Protein AF-A0A3M9MP47-F1 (afdb_monomer_lite)

Radius of gyration: 35.1 Å; chains: 1; bounding box: 71×32×129 Å

Foldseek 3Di:
DDDDDDDDDDDDDDDDDDDDPDPVVVVVPVVVVVVVVVVVPPPPQDFDWDADPQRKTWTAHRVRPKIKIWDQDPQRWTWIAIPLQEIETEGPLNCCVPPNCCVVDPVSVVVVNVVCCVVPVVDHNKYKYWDADPQRWTWIAIPQGWIWTWAADPVRWTKIWIADPNKIWIWTADPQRKIWIDTPPKIKIWDADPVRWIWIAMPVGDIDTDDPVRVVVLCVVQVDPSRSNVVCCCVPVVD

Sequence (239 aa):
MCLPLVLLIYNAHLQINESIPFINQFYMKNYLFILLITIVSLQVHGQRIQTDIFNDLQYESKGQKYKATLKKDIFDNLIFSDNNNNEITYTKKYLDLNHKGLITDEEAKLSFFGYFINRYSSGRDYKAKYDVDIFDKVIVEDNKNNRVEIGEDIFGNFTYEENRNNSKLSIKRDLSGNLEFNSEKEQASLRKDIFNKWSYKDSSGNNLEFSNKSWRKLMQRHGSDEEVFYYLVKKLLLF

Organism: NCBI:txid1348778

Structure (mmCIF, N/CA/C/O backbone):
data_AF-A0A3M9MP47-F1
#
_entry.id   AF-A0A3M9MP47-F1
#
loop_
_atom_site.group_PDB
_atom_site.id
_atom_site.type_symbol
_atom_site.label_atom_id
_atom_site.label_alt_id
_atom_site.label_comp_id
_atom_site.label_asym_id
_atom_site.label_entity_id
_atom_site.label_seq_id
_atom_site.pdbx_PDB_ins_code
_atom_site.Cartn_x
_atom_site.Cartn_y
_atom_site.Cartn_z
_atom_site.occupancy
_atom_site.B_iso_or_equiv
_atom_site.auth_seq_id
_atom_site.auth_comp_id
_atom_site.auth_asym_id
_atom_site.auth_atom_id
_atom_site.pdbx_PDB_model_num
ATOM 1 N N . MET A 1 1 ? 12.546 2.536 -100.512 1.00 32.78 1 MET A N 1
ATOM 2 C CA . MET A 1 1 ? 13.427 2.735 -101.682 1.00 32.78 1 MET A CA 1
ATOM 3 C C . MET A 1 1 ? 14.801 3.153 -101.164 1.00 32.78 1 MET A C 1
ATOM 5 O O . MET A 1 1 ? 14.849 4.011 -100.299 1.00 32.78 1 MET A O 1
ATOM 9 N N . CYS A 1 2 ? 15.833 2.437 -101.615 1.00 33.81 2 CYS A N 1
ATOM 10 C CA . CYS A 1 2 ? 17.291 2.507 -101.408 1.00 33.81 2 CYS A CA 1
ATOM 11 C C . CYS A 1 2 ? 17.986 3.613 -100.564 1.00 33.81 2 CYS A C 1
ATOM 13 O O . CYS A 1 2 ? 17.835 4.803 -100.811 1.00 33.81 2 CYS A O 1
ATOM 15 N N . LEU A 1 3 ? 18.875 3.118 -99.680 1.00 32.12 3 LEU A N 1
ATOM 16 C CA . LEU A 1 3 ? 20.235 3.579 -99.278 1.00 32.12 3 LEU A CA 1
ATOM 17 C C . LEU A 1 3 ? 21.107 4.098 -100.461 1.00 32.12 3 LEU A C 1
ATOM 19 O O . LEU A 1 3 ? 20.765 3.743 -101.591 1.00 32.12 3 LEU A O 1
ATOM 23 N N . PRO A 1 4 ? 22.225 4.868 -100.283 1.00 53.53 4 PRO A N 1
ATOM 24 C CA . PRO A 1 4 ? 23.476 4.464 -99.575 1.00 53.53 4 PRO A CA 1
ATOM 25 C C . PRO A 1 4 ? 24.178 5.591 -98.753 1.00 53.53 4 PRO A C 1
ATOM 27 O O . PRO A 1 4 ? 23.827 6.753 -98.894 1.00 53.53 4 PRO A O 1
ATOM 30 N N . LEU A 1 5 ? 25.086 5.392 -97.779 1.00 35.06 5 LEU A N 1
ATOM 31 C CA . LEU A 1 5 ? 26.196 4.445 -97.509 1.00 35.06 5 LEU A CA 1
ATOM 32 C C . LEU A 1 5 ? 27.563 4.899 -98.071 1.00 35.06 5 LEU A C 1
ATOM 34 O O . LEU A 1 5 ? 27.795 4.762 -99.262 1.00 35.06 5 LEU A O 1
ATOM 38 N N . VAL A 1 6 ? 28.453 5.356 -97.172 1.00 35.00 6 VAL A N 1
ATOM 39 C CA . VAL A 1 6 ? 29.940 5.249 -97.147 1.00 35.00 6 VAL A CA 1
ATOM 40 C C . VAL A 1 6 ? 30.296 5.463 -95.658 1.00 35.00 6 VAL A C 1
ATOM 42 O O . VAL A 1 6 ? 30.008 6.534 -95.141 1.00 35.00 6 VAL A O 1
ATOM 45 N N . LEU A 1 7 ? 30.712 4.539 -94.781 1.00 33.72 7 LEU A N 1
ATOM 46 C CA . LEU A 1 7 ? 31.611 3.375 -94.771 1.00 33.72 7 LEU A CA 1
ATOM 47 C C . LEU A 1 7 ? 33.068 3.659 -95.182 1.00 33.72 7 LEU A C 1
ATOM 49 O O . LEU A 1 7 ? 33.365 3.733 -96.365 1.00 33.72 7 LEU A O 1
ATOM 53 N N . LEU A 1 8 ? 33.948 3.681 -94.167 1.00 32.78 8 LEU A N 1
ATOM 54 C CA . LEU A 1 8 ? 35.198 2.899 -94.039 1.00 32.78 8 LEU A CA 1
ATOM 55 C C . LEU A 1 8 ? 36.472 3.693 -93.725 1.00 32.78 8 LEU A C 1
ATOM 57 O O . LEU A 1 8 ? 37.211 4.105 -94.609 1.00 32.78 8 LEU A O 1
ATOM 61 N N . ILE A 1 9 ? 36.803 3.700 -92.435 1.00 32.97 9 ILE A N 1
ATOM 62 C CA . ILE A 1 9 ? 38.092 3.195 -91.933 1.00 32.97 9 ILE A CA 1
ATOM 63 C C . ILE A 1 9 ? 37.699 2.188 -90.831 1.00 32.97 9 ILE A C 1
ATOM 65 O O . ILE A 1 9 ? 37.320 2.594 -89.740 1.00 32.97 9 ILE A O 1
ATOM 69 N N . TYR A 1 10 ? 37.320 0.946 -91.157 1.00 29.20 10 TYR A N 1
ATOM 70 C CA . TYR A 1 10 ? 38.161 -0.269 -91.189 1.00 29.20 10 TYR A CA 1
ATOM 71 C C . TYR A 1 10 ? 39.245 -0.292 -90.092 1.00 29.20 10 TYR A C 1
ATOM 73 O O . TYR A 1 10 ? 40.254 0.391 -90.193 1.00 29.20 10 TYR A O 1
ATOM 81 N N . ASN A 1 11 ? 38.946 -0.893 -88.938 1.00 32.88 11 ASN A N 1
ATOM 82 C CA . ASN A 1 11 ? 39.235 -2.296 -88.581 1.00 32.88 11 ASN A CA 1
ATOM 83 C C . ASN A 1 11 ? 40.726 -2.632 -88.406 1.00 32.88 11 ASN A C 1
ATOM 85 O O . ASN A 1 11 ? 41.398 -3.045 -89.344 1.00 32.88 11 ASN A O 1
ATOM 89 N N . ALA A 1 12 ? 41.166 -2.587 -87.150 1.00 28.91 12 ALA A N 1
ATOM 90 C CA . ALA A 1 12 ? 41.824 -3.683 -86.431 1.00 28.91 12 ALA A CA 1
ATOM 91 C C . ALA A 1 12 ? 41.753 -3.273 -84.945 1.00 28.91 12 ALA A C 1
ATOM 93 O O . ALA A 1 12 ? 42.257 -2.222 -84.584 1.00 28.91 12 ALA A O 1
ATOM 94 N N . HIS A 1 13 ? 41.049 -3.945 -84.040 1.00 31.28 13 HIS A N 1
ATOM 95 C CA . HIS A 1 13 ? 41.160 -5.360 -83.751 1.00 31.28 13 HIS A CA 1
ATOM 96 C C . HIS A 1 13 ? 39.922 -5.810 -82.959 1.00 31.28 13 HIS A C 1
ATOM 98 O O . HIS A 1 13 ? 39.527 -5.176 -81.980 1.00 31.28 13 HIS A O 1
ATOM 104 N N . LEU A 1 14 ? 39.315 -6.903 -83.413 1.00 36.22 14 LEU A N 1
ATOM 105 C CA . LEU A 1 14 ? 38.343 -7.684 -82.664 1.00 36.22 14 LEU A CA 1
ATOM 106 C C . LEU A 1 14 ? 38.973 -8.279 -81.393 1.00 36.22 14 LEU A C 1
ATOM 108 O O . LEU A 1 14 ? 40.146 -8.636 -81.393 1.00 36.22 14 LEU A O 1
ATOM 112 N N . GLN A 1 15 ? 38.082 -8.525 -80.425 1.00 35.69 15 GLN A N 1
ATOM 113 C CA . GLN A 1 15 ? 38.141 -9.531 -79.356 1.00 35.69 15 GLN A CA 1
ATOM 114 C C . GLN A 1 15 ? 39.101 -9.265 -78.188 1.00 35.69 15 GLN A C 1
ATOM 116 O O . GLN A 1 15 ? 40.307 -9.431 -78.299 1.00 35.69 15 GLN A O 1
ATOM 121 N N . ILE A 1 16 ? 38.525 -8.989 -77.010 1.00 34.81 16 ILE A N 1
ATOM 122 C CA . ILE A 1 16 ? 38.428 -9.945 -75.887 1.00 34.81 16 ILE A CA 1
ATOM 123 C C . ILE A 1 16 ? 37.645 -9.288 -74.724 1.00 34.81 16 ILE A C 1
ATOM 125 O O . ILE A 1 16 ? 37.862 -8.127 -74.394 1.00 34.81 16 ILE A O 1
ATOM 129 N N . ASN A 1 17 ? 36.784 -10.096 -74.097 1.00 34.53 17 ASN A N 1
ATOM 130 C CA . ASN A 1 17 ? 36.147 -9.954 -72.780 1.00 34.53 17 ASN A CA 1
ATOM 131 C C . ASN A 1 17 ? 34.859 -9.128 -72.617 1.00 34.53 17 ASN A C 1
ATOM 133 O O . ASN A 1 17 ? 34.843 -7.964 -72.229 1.00 34.53 17 ASN A O 1
ATOM 137 N N . GLU A 1 18 ? 33.754 -9.869 -72.741 1.00 45.28 18 GLU A N 1
ATOM 138 C CA . GLU A 1 18 ? 32.696 -9.912 -71.727 1.00 45.28 18 GLU A CA 1
ATOM 139 C C . GLU A 1 18 ? 33.245 -9.918 -70.283 1.00 45.28 18 GLU A C 1
ATOM 141 O O . GLU A 1 18 ? 34.347 -10.408 -70.045 1.00 45.28 18 GLU A O 1
ATOM 146 N N . SER A 1 19 ? 32.407 -9.473 -69.332 1.00 40.72 19 SER A N 1
ATOM 147 C CA . SER A 1 19 ? 32.602 -9.258 -67.877 1.00 40.72 19 SER A CA 1
ATOM 148 C C . SER A 1 19 ? 33.047 -7.827 -67.530 1.00 40.72 19 SER A C 1
ATOM 150 O O . SER A 1 19 ? 34.140 -7.394 -67.858 1.00 40.72 19 SER A O 1
ATOM 152 N N . ILE A 1 20 ? 32.192 -6.982 -66.935 1.00 40.25 20 ILE A N 1
ATOM 153 C CA . ILE A 1 20 ? 31.956 -6.914 -65.480 1.00 40.25 20 ILE A CA 1
ATOM 154 C C . ILE A 1 20 ? 30.723 -6.014 -65.178 1.00 40.25 20 ILE A C 1
ATOM 156 O O . ILE A 1 20 ? 30.769 -4.821 -65.481 1.00 40.25 20 ILE A O 1
ATOM 160 N N . PRO A 1 21 ? 29.673 -6.486 -64.473 1.00 45.22 21 PRO A N 1
ATOM 161 C CA . PRO A 1 21 ? 28.803 -5.636 -63.667 1.00 45.22 21 PRO A CA 1
ATOM 162 C C . PRO A 1 21 ? 29.206 -5.795 -62.191 1.00 45.22 21 PRO A C 1
ATOM 164 O O . PRO A 1 21 ? 28.641 -6.606 -61.468 1.00 45.22 21 PRO A O 1
ATOM 167 N N . PHE A 1 22 ? 30.234 -5.071 -61.737 1.00 40.19 22 PHE A N 1
ATOM 168 C CA . PHE A 1 22 ? 30.707 -5.182 -60.343 1.00 40.19 22 PHE A CA 1
ATOM 169 C C . PHE A 1 22 ? 31.217 -3.865 -59.735 1.00 40.19 22 PHE A C 1
ATOM 171 O O . PHE A 1 22 ? 31.785 -3.861 -58.649 1.00 40.19 22 PHE A O 1
ATOM 178 N N . ILE A 1 23 ? 31.002 -2.722 -60.396 1.00 39.97 23 ILE A N 1
ATOM 179 C CA . ILE A 1 23 ? 31.519 -1.429 -59.904 1.00 39.97 23 ILE A CA 1
ATOM 180 C C . ILE A 1 23 ? 30.454 -0.623 -59.130 1.00 39.97 23 ILE A C 1
ATOM 182 O O . ILE A 1 23 ? 30.799 0.168 -58.258 1.00 39.97 23 ILE A O 1
ATOM 186 N N . ASN A 1 24 ? 29.154 -0.901 -59.306 1.00 41.69 24 ASN A N 1
ATOM 187 C CA . ASN A 1 24 ? 28.090 -0.174 -58.587 1.00 41.69 24 ASN A CA 1
ATOM 188 C C . ASN A 1 24 ? 27.748 -0.715 -57.186 1.00 41.69 24 ASN A C 1
ATOM 190 O O . ASN A 1 24 ? 27.087 -0.023 -56.415 1.00 41.69 24 ASN A O 1
ATOM 194 N N . GLN A 1 25 ? 28.215 -1.908 -56.804 1.00 42.28 25 GLN A N 1
ATOM 195 C CA . GLN A 1 25 ? 27.905 -2.480 -55.484 1.00 42.28 25 GLN A CA 1
ATOM 196 C C . GLN A 1 25 ? 28.902 -2.064 -54.388 1.00 42.28 25 GLN A C 1
ATOM 198 O O . GLN A 1 25 ? 28.602 -2.188 -53.200 1.00 42.28 25 GLN A O 1
ATOM 203 N N . PHE A 1 26 ? 30.066 -1.523 -54.763 1.00 40.22 26 PHE A N 1
ATOM 204 C CA . PHE A 1 26 ? 31.096 -1.120 -53.801 1.00 40.22 26 PHE A CA 1
ATOM 205 C C . PHE A 1 26 ? 30.889 0.304 -53.256 1.00 40.22 26 PHE A C 1
ATOM 207 O O . PHE A 1 26 ? 31.232 0.581 -52.110 1.00 40.22 26 PHE A O 1
ATOM 214 N N . TYR A 1 27 ? 30.247 1.191 -54.024 1.00 48.06 27 TYR A N 1
ATOM 215 C CA . TYR A 1 27 ? 30.035 2.583 -53.611 1.00 48.06 27 TYR A CA 1
ATOM 216 C C . TYR A 1 27 ? 28.778 2.805 -52.757 1.00 48.06 27 TYR A C 1
ATOM 218 O O . TYR A 1 27 ? 28.745 3.754 -51.984 1.00 48.06 27 TYR A O 1
ATOM 226 N N . MET A 1 28 ? 27.781 1.912 -52.784 1.00 43.84 28 MET A N 1
ATOM 227 C CA . MET A 1 28 ? 26.586 2.029 -51.924 1.00 43.84 28 MET A CA 1
ATOM 228 C C . MET A 1 28 ? 26.774 1.519 -50.486 1.00 43.84 28 MET A C 1
ATOM 230 O O . MET A 1 28 ? 25.921 1.762 -49.633 1.00 43.84 28 MET A O 1
ATOM 234 N N . LYS A 1 29 ? 27.883 0.834 -50.183 1.00 46.34 29 LYS A N 1
ATOM 235 C CA . LYS A 1 29 ? 28.118 0.236 -48.858 1.00 46.34 29 LYS A CA 1
ATOM 236 C C . LYS A 1 29 ? 28.675 1.234 -47.833 1.00 46.34 29 LYS A C 1
ATOM 238 O O . LYS A 1 29 ? 28.422 1.085 -46.642 1.00 46.34 29 LYS A O 1
ATOM 243 N N . ASN A 1 30 ? 29.353 2.289 -48.295 1.00 45.78 30 ASN A N 1
ATOM 244 C CA . ASN A 1 30 ? 29.999 3.267 -47.412 1.00 45.78 30 ASN A CA 1
ATOM 245 C C . ASN A 1 30 ? 29.081 4.431 -47.019 1.00 45.78 30 ASN A C 1
ATOM 247 O O . ASN A 1 30 ? 29.167 4.907 -45.891 1.00 45.78 30 ASN A O 1
ATOM 251 N N . TYR A 1 31 ? 28.148 4.847 -47.880 1.00 54.69 31 TYR A N 1
ATOM 252 C CA . TYR A 1 31 ? 27.178 5.886 -47.508 1.00 54.69 31 TYR A CA 1
ATOM 253 C C . TYR A 1 31 ? 26.139 5.382 -46.505 1.00 54.69 31 TYR A C 1
ATOM 255 O O . TYR A 1 31 ? 25.714 6.156 -45.656 1.00 54.69 31 TYR A O 1
ATOM 263 N N . LEU A 1 32 ? 25.789 4.089 -46.533 1.00 52.91 32 LEU A N 1
ATOM 264 C CA . LEU A 1 32 ? 24.902 3.490 -45.530 1.00 52.91 32 LEU A CA 1
ATOM 265 C C . LEU A 1 32 ? 25.551 3.493 -44.135 1.00 52.91 32 LEU A C 1
ATOM 267 O O . LEU A 1 32 ? 24.885 3.764 -43.143 1.00 52.91 32 LEU A O 1
ATOM 271 N N . PHE A 1 33 ? 26.867 3.256 -44.074 1.00 52.84 33 PHE A N 1
ATOM 272 C CA . PHE A 1 33 ? 27.652 3.306 -42.839 1.00 52.84 33 PHE A CA 1
ATOM 273 C C . PHE A 1 33 ? 27.826 4.743 -42.325 1.00 52.84 33 PHE A C 1
ATOM 275 O O . PHE A 1 33 ? 27.709 4.986 -41.129 1.00 52.84 33 PHE A O 1
ATOM 282 N N . ILE A 1 34 ? 28.042 5.710 -43.223 1.00 52.72 34 ILE A N 1
ATOM 283 C CA . ILE A 1 34 ? 28.156 7.134 -42.869 1.00 52.72 34 ILE A CA 1
ATOM 284 C C . ILE A 1 34 ? 26.795 7.713 -42.444 1.00 52.72 34 ILE A C 1
ATOM 286 O O . ILE A 1 34 ? 26.754 8.495 -41.500 1.00 52.72 34 ILE A O 1
ATOM 290 N N . LEU A 1 35 ? 25.680 7.279 -43.048 1.00 53.38 35 LEU A N 1
ATOM 291 C CA . LEU A 1 35 ? 24.322 7.608 -42.592 1.00 53.38 35 LEU A CA 1
ATOM 292 C C . LEU A 1 35 ? 24.035 7.001 -41.207 1.00 53.38 35 LEU A C 1
ATOM 294 O O . LEU A 1 35 ? 23.440 7.658 -40.359 1.00 53.38 35 LEU A O 1
ATOM 298 N N . LEU A 1 36 ? 24.509 5.776 -40.942 1.00 49.81 36 LEU A N 1
ATOM 299 C CA . LEU A 1 36 ? 24.421 5.163 -39.612 1.00 49.81 36 LEU A CA 1
ATOM 300 C C . LEU A 1 36 ? 25.214 5.968 -38.565 1.00 49.81 36 LEU A C 1
ATOM 302 O O . LEU A 1 36 ? 24.729 6.178 -37.459 1.00 49.81 36 LEU A O 1
ATOM 306 N N . ILE A 1 37 ? 26.410 6.456 -38.916 1.00 50.59 37 ILE A N 1
ATOM 307 C CA . ILE A 1 37 ? 27.279 7.230 -38.012 1.00 50.59 37 ILE A CA 1
ATOM 308 C C . ILE A 1 37 ? 26.721 8.641 -37.754 1.00 50.59 37 ILE A C 1
ATOM 310 O O . ILE A 1 37 ? 26.819 9.134 -36.630 1.00 50.59 37 ILE A O 1
ATOM 314 N N . THR A 1 38 ? 26.081 9.286 -38.736 1.00 43.91 38 THR A N 1
ATOM 315 C CA . THR A 1 38 ? 25.470 10.611 -38.527 1.00 43.91 38 THR A CA 1
ATOM 316 C C . THR A 1 38 ? 24.163 10.541 -37.735 1.00 43.91 38 THR A C 1
ATOM 318 O O . THR A 1 38 ? 23.940 11.413 -36.893 1.00 43.91 38 THR A O 1
ATOM 321 N N . ILE A 1 39 ? 23.360 9.476 -37.886 1.00 45.81 39 ILE A N 1
ATOM 322 C CA . ILE A 1 39 ? 22.172 9.230 -37.042 1.00 45.81 39 ILE A CA 1
ATOM 323 C C . ILE A 1 39 ? 22.574 8.983 -35.573 1.00 45.81 39 ILE A C 1
ATOM 325 O O . ILE A 1 39 ? 21.856 9.400 -34.666 1.00 45.81 39 ILE A O 1
ATOM 329 N N . VAL A 1 40 ? 23.754 8.405 -35.313 1.00 47.03 40 VAL A N 1
ATOM 330 C CA . VAL A 1 40 ? 24.278 8.210 -33.944 1.00 47.03 40 VAL A CA 1
ATOM 331 C C . VAL A 1 40 ? 24.724 9.529 -33.284 1.00 47.03 40 VAL A C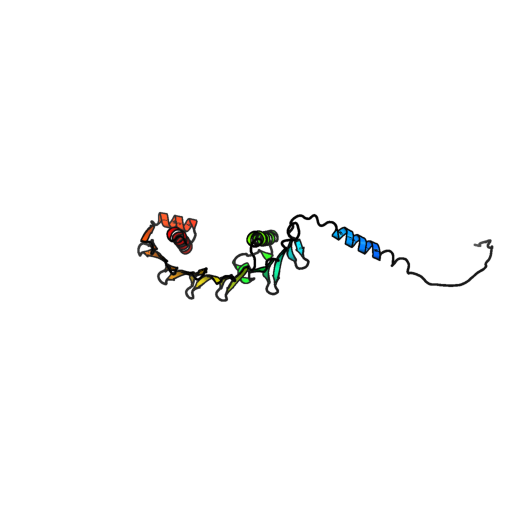 1
ATOM 333 O O . VAL A 1 40 ? 24.685 9.650 -32.061 1.00 47.03 40 VAL A O 1
ATOM 336 N N . SER A 1 41 ? 25.087 10.560 -34.055 1.00 40.06 41 SER A N 1
ATOM 337 C CA . SER A 1 41 ? 25.639 11.820 -33.514 1.00 40.06 41 SER A CA 1
ATOM 338 C C . SER A 1 41 ? 24.626 12.896 -33.086 1.00 40.06 41 SER A C 1
ATOM 340 O O . SER A 1 41 ? 25.033 13.976 -32.663 1.00 40.06 41 SER A O 1
ATOM 342 N N . LEU A 1 42 ? 23.318 12.621 -33.116 1.00 45.91 42 LEU A N 1
ATOM 343 C CA . LEU A 1 42 ? 22.290 13.552 -32.621 1.00 45.91 42 LEU A CA 1
ATOM 344 C C . LEU A 1 42 ? 21.528 12.995 -31.413 1.00 45.91 42 LEU A C 1
ATOM 346 O O . LEU A 1 42 ? 20.311 13.123 -31.305 1.00 45.91 42 LEU A O 1
ATOM 350 N N . GLN A 1 43 ? 22.248 12.442 -30.437 1.00 50.31 43 GLN A N 1
ATOM 351 C CA . GLN A 1 43 ? 21.727 12.408 -29.073 1.00 50.31 43 GLN A CA 1
ATOM 352 C C . GLN A 1 43 ? 21.885 13.806 -28.469 1.00 50.31 43 GLN A C 1
ATOM 354 O O . GLN A 1 43 ? 22.896 14.155 -27.860 1.00 50.31 43 GLN A O 1
ATOM 359 N N . VAL A 1 44 ? 20.870 14.646 -28.658 1.00 46.25 44 VAL A N 1
ATOM 360 C CA . VAL A 1 44 ? 20.666 15.815 -27.801 1.00 46.25 44 VAL A CA 1
ATOM 361 C C . VAL A 1 44 ? 20.509 15.268 -26.381 1.00 46.25 44 VAL A C 1
ATOM 363 O O . VAL A 1 44 ? 19.499 14.641 -26.075 1.00 46.25 44 VAL A O 1
ATOM 366 N N . HIS A 1 45 ? 21.525 15.441 -25.528 1.00 49.66 45 HIS A N 1
ATOM 367 C CA . HIS A 1 45 ? 21.577 14.893 -24.164 1.00 49.66 45 HIS A CA 1
ATOM 368 C C . HIS A 1 45 ? 20.646 15.664 -23.201 1.00 49.66 45 HIS A C 1
ATOM 370 O O . HIS A 1 45 ? 21.063 16.259 -22.201 1.00 49.66 45 HIS A O 1
ATOM 376 N N . GLY A 1 46 ? 19.353 15.673 -23.520 1.00 51.34 46 GLY A N 1
ATOM 377 C CA . GLY A 1 46 ? 18.271 15.942 -22.583 1.00 51.34 46 GLY A CA 1
ATOM 378 C C . GLY A 1 46 ? 17.916 14.661 -21.830 1.00 51.34 46 GLY A C 1
ATOM 379 O O . GLY A 1 46 ? 18.013 13.571 -22.382 1.00 51.34 46 GLY A O 1
ATOM 380 N N . GLN A 1 47 ? 17.504 14.789 -20.568 1.00 61.38 47 GLN A N 1
ATOM 381 C CA . GLN A 1 47 ? 16.831 13.690 -19.871 1.00 61.38 47 GLN A CA 1
ATOM 382 C C . GLN A 1 47 ? 15.595 13.339 -20.697 1.00 61.38 47 GLN A C 1
ATOM 384 O O . GLN A 1 47 ? 14.741 14.205 -20.894 1.00 61.38 47 GLN A O 1
ATOM 389 N N . ARG A 1 48 ? 15.513 12.123 -21.237 1.00 77.56 48 ARG A N 1
ATOM 390 C CA . ARG A 1 48 ? 14.346 11.724 -22.020 1.00 77.56 48 ARG A CA 1
ATOM 391 C C . ARG A 1 48 ? 14.026 10.266 -21.762 1.00 77.56 48 ARG A C 1
ATOM 393 O O . ARG A 1 48 ? 14.893 9.408 -21.892 1.00 77.56 48 ARG A O 1
ATOM 400 N N . ILE A 1 49 ? 12.775 10.025 -21.389 1.00 89.19 49 ILE A N 1
ATOM 401 C CA . ILE A 1 49 ? 12.188 8.692 -21.420 1.00 89.19 49 ILE A CA 1
ATOM 402 C C . ILE A 1 49 ? 12.018 8.319 -22.895 1.00 89.19 49 ILE A C 1
ATOM 404 O O . ILE A 1 49 ? 11.479 9.105 -23.677 1.00 89.19 49 ILE A O 1
ATOM 408 N N . GLN A 1 50 ? 12.530 7.156 -23.272 1.00 90.81 50 GLN A N 1
ATOM 409 C CA . GLN A 1 50 ? 12.455 6.606 -24.619 1.00 90.81 50 GLN A CA 1
ATOM 410 C C . GLN A 1 50 ? 11.673 5.300 -24.581 1.00 90.81 50 GLN A C 1
ATOM 412 O O . GLN A 1 50 ? 11.757 4.560 -23.604 1.00 90.81 50 GLN A O 1
ATOM 417 N N . THR A 1 51 ? 10.943 5.022 -25.650 1.00 91.00 51 THR A N 1
ATOM 418 C CA . THR A 1 51 ? 10.232 3.759 -25.836 1.00 91.00 51 THR A CA 1
ATOM 419 C C . THR A 1 51 ? 11.039 2.890 -26.788 1.00 91.00 51 THR A C 1
ATOM 421 O O . THR A 1 51 ? 11.455 3.371 -27.845 1.00 91.00 51 THR A O 1
ATOM 424 N N . ASP A 1 52 ? 11.291 1.637 -26.422 1.00 87.88 52 ASP A N 1
ATOM 425 C CA . ASP A 1 52 ? 11.997 0.697 -27.290 1.00 87.88 52 ASP A CA 1
ATOM 426 C C . ASP A 1 52 ? 11.054 -0.073 -28.231 1.00 87.88 52 ASP A C 1
ATOM 428 O O . ASP A 1 52 ? 9.840 0.139 -28.263 1.00 87.88 52 ASP A O 1
ATOM 432 N N . ILE A 1 53 ? 11.625 -0.975 -29.033 1.00 84.25 53 ILE A N 1
ATOM 433 C CA . ILE A 1 53 ? 10.885 -1.759 -30.033 1.00 84.25 53 ILE A CA 1
ATOM 434 C C . ILE A 1 53 ? 9.872 -2.744 -29.427 1.00 84.25 53 ILE A C 1
ATOM 436 O O . ILE A 1 53 ? 9.012 -3.241 -30.152 1.00 84.25 53 ILE A O 1
ATOM 440 N N . PHE A 1 54 ? 9.963 -3.030 -28.125 1.00 87.50 54 PHE A N 1
ATOM 441 C CA . PHE A 1 54 ? 9.025 -3.876 -27.384 1.00 87.50 54 PHE A CA 1
ATOM 442 C C . PHE A 1 54 ? 7.973 -3.051 -26.631 1.00 87.50 54 PHE A C 1
ATOM 444 O O . PHE A 1 54 ? 7.156 -3.610 -25.901 1.00 87.50 54 PHE A O 1
ATOM 451 N N . ASN A 1 55 ? 7.946 -1.731 -26.852 1.00 87.31 55 ASN A N 1
ATOM 452 C CA . ASN A 1 55 ? 7.100 -0.782 -26.137 1.00 87.31 55 ASN A CA 1
ATOM 453 C C . ASN A 1 55 ? 7.424 -0.689 -24.629 1.00 87.31 55 ASN A C 1
ATOM 455 O O . ASN A 1 55 ? 6.573 -0.288 -23.820 1.00 87.31 55 ASN A O 1
ATOM 459 N N . ASP A 1 56 ? 8.652 -1.048 -24.246 1.00 92.94 56 ASP A N 1
ATOM 460 C CA . ASP A 1 56 ? 9.180 -0.830 -22.903 1.00 92.94 56 ASP A CA 1
ATOM 461 C C . ASP A 1 56 ? 9.747 0.588 -22.792 1.00 92.94 56 ASP A C 1
ATOM 463 O O . ASP A 1 56 ? 10.268 1.150 -23.759 1.00 92.94 56 ASP A O 1
ATOM 467 N N . LEU A 1 57 ? 9.662 1.179 -21.598 1.00 96.19 57 LEU A N 1
ATOM 468 C CA . LEU A 1 57 ? 10.215 2.507 -21.347 1.00 96.19 57 LEU A CA 1
ATOM 469 C C . LEU A 1 57 ? 11.632 2.399 -20.791 1.00 96.19 57 LEU A C 1
ATOM 471 O O . LEU A 1 57 ? 11.914 1.582 -19.915 1.00 96.19 57 LEU A O 1
ATOM 475 N N . GLN A 1 58 ? 12.511 3.271 -21.267 1.00 96.50 58 GLN A N 1
ATOM 476 C CA . GLN A 1 58 ? 13.904 3.375 -20.863 1.00 96.50 58 GLN A CA 1
ATOM 477 C C . GLN A 1 58 ? 14.224 4.822 -20.495 1.00 96.50 58 GLN A C 1
ATOM 479 O O . GLN A 1 58 ? 13.763 5.763 -21.141 1.00 96.50 58 GLN A O 1
ATOM 484 N N . TYR A 1 59 ? 15.019 5.013 -19.450 1.00 94.69 59 TYR A N 1
ATOM 485 C CA . TYR A 1 59 ? 15.473 6.324 -19.004 1.00 94.69 59 TYR A CA 1
ATOM 486 C C . TYR A 1 59 ? 16.980 6.318 -18.799 1.00 94.69 59 TYR A C 1
ATOM 488 O O . TYR A 1 59 ? 17.526 5.389 -18.206 1.00 94.69 59 TYR A O 1
ATOM 496 N N . GLU A 1 60 ? 17.631 7.398 -19.222 1.00 93.31 60 GLU A N 1
ATOM 497 C CA . GLU A 1 60 ? 19.042 7.654 -18.963 1.00 93.31 60 GLU A CA 1
ATOM 498 C C . GLU A 1 60 ? 19.230 9.102 -18.500 1.00 93.31 60 GLU A C 1
ATOM 500 O O . GLU A 1 60 ? 18.759 10.058 -19.127 1.00 93.31 60 GLU A O 1
ATOM 505 N N . SER A 1 61 ? 19.902 9.274 -17.361 1.00 91.19 61 SER A N 1
ATOM 506 C CA . SER A 1 61 ? 20.177 10.599 -16.812 1.00 91.19 61 SER A CA 1
ATOM 507 C C . SER A 1 61 ? 21.293 11.316 -17.577 1.00 91.19 61 SER A C 1
ATOM 509 O O . SER A 1 61 ? 22.112 10.712 -18.273 1.00 91.19 61 SER A O 1
ATOM 511 N N . LYS A 1 62 ? 21.374 12.642 -17.407 1.00 84.94 62 LYS A N 1
ATOM 512 C CA . LYS A 1 62 ? 22.495 13.430 -17.942 1.00 84.94 62 LYS A CA 1
ATOM 513 C C . LYS A 1 62 ? 23.816 12.896 -17.382 1.00 84.94 62 LYS A C 1
ATOM 515 O O . LYS A 1 62 ? 24.000 12.828 -16.169 1.00 84.94 62 LYS A O 1
ATOM 520 N N . GLY A 1 63 ? 24.733 12.530 -18.274 1.00 82.44 63 GLY A N 1
ATOM 521 C CA . GLY A 1 63 ? 26.012 11.919 -17.905 1.00 82.44 63 GLY A CA 1
ATOM 522 C C . GLY A 1 63 ? 25.941 10.415 -17.622 1.00 82.44 63 GLY A C 1
ATOM 523 O O . GLY A 1 63 ? 26.900 9.881 -17.076 1.00 82.44 63 GLY A O 1
ATOM 524 N N . GLN A 1 64 ? 24.834 9.746 -17.976 1.00 82.25 64 GLN A N 1
ATOM 525 C CA . GLN A 1 64 ? 24.694 8.281 -18.028 1.00 82.25 64 GLN A CA 1
ATOM 526 C C . GLN A 1 64 ? 24.914 7.543 -16.696 1.00 82.25 64 GLN A C 1
ATOM 528 O O . GLN A 1 64 ? 25.119 6.331 -16.667 1.00 82.25 64 GLN A O 1
ATOM 533 N N . LYS A 1 65 ? 24.861 8.264 -15.568 1.00 90.00 65 LYS A N 1
ATOM 534 C CA . LYS A 1 65 ? 25.097 7.697 -14.230 1.00 90.00 65 LYS A CA 1
ATOM 535 C C . LYS A 1 65 ? 23.928 6.862 -13.719 1.00 90.00 65 LYS A C 1
ATOM 537 O O . LYS A 1 65 ? 24.131 5.969 -12.903 1.00 90.00 65 LYS A O 1
ATOM 542 N N . TYR A 1 66 ? 22.717 7.178 -14.165 1.00 94.19 66 TYR A N 1
ATOM 543 C CA . TYR A 1 66 ? 21.502 6.488 -13.757 1.00 94.19 66 TYR A CA 1
ATOM 544 C C . TYR A 1 66 ? 20.735 6.024 -14.985 1.00 94.19 66 TYR A C 1
ATOM 546 O O . TYR A 1 66 ? 20.531 6.807 -15.919 1.00 94.19 66 TYR A O 1
ATOM 554 N N . LYS A 1 67 ? 20.321 4.761 -14.957 1.00 95.88 67 LYS A N 1
ATOM 555 C CA . LYS A 1 67 ? 19.565 4.092 -16.010 1.00 95.88 67 LYS A CA 1
ATOM 556 C C . LYS A 1 67 ? 18.422 3.332 -15.369 1.00 95.88 67 LYS A C 1
ATOM 558 O O . LYS A 1 67 ? 18.652 2.615 -14.400 1.00 95.88 67 LYS A O 1
ATOM 563 N N . ALA A 1 68 ? 17.225 3.471 -15.918 1.00 97.69 68 ALA A N 1
ATOM 564 C CA . ALA A 1 68 ? 16.049 2.757 -15.444 1.00 97.69 68 ALA A CA 1
ATOM 565 C C . ALA A 1 68 ? 15.220 2.234 -16.610 1.00 97.69 68 ALA A C 1
ATOM 567 O O . ALA A 1 68 ? 15.288 2.767 -17.720 1.00 97.69 68 ALA A O 1
ATOM 568 N N . THR A 1 69 ? 14.421 1.209 -16.345 1.00 98.12 69 THR A N 1
ATOM 569 C CA . THR A 1 69 ? 13.479 0.637 -17.299 1.00 98.12 69 THR A CA 1
ATOM 570 C C . THR A 1 69 ? 12.136 0.361 -16.642 1.00 98.12 69 THR A C 1
ATOM 572 O O . THR A 1 69 ? 12.071 0.113 -15.438 1.00 98.12 69 THR A O 1
ATOM 575 N N . LEU A 1 70 ? 11.072 0.406 -17.437 1.00 97.88 70 LEU A N 1
ATOM 576 C CA . LEU A 1 70 ? 9.744 -0.066 -17.071 1.00 97.88 70 LEU A CA 1
ATOM 577 C C . LEU A 1 70 ? 9.260 -1.004 -18.172 1.00 97.88 70 LEU A C 1
ATOM 579 O O . LEU A 1 70 ? 9.022 -0.561 -19.300 1.00 97.88 70 LEU A O 1
ATOM 583 N N . LYS A 1 71 ? 9.143 -2.287 -17.837 1.00 96.19 71 LYS A N 1
ATOM 584 C CA . LYS A 1 71 ? 8.920 -3.364 -18.802 1.00 96.19 71 LYS A CA 1
ATOM 585 C C . LYS A 1 71 ? 7.704 -4.190 -18.462 1.00 96.19 71 LYS A C 1
ATOM 587 O O . LYS A 1 71 ? 7.350 -4.299 -17.289 1.00 96.19 71 LYS A O 1
ATOM 592 N N . LYS A 1 72 ? 7.106 -4.810 -19.475 1.00 94.81 72 LYS A N 1
ATOM 593 C CA . LYS A 1 72 ? 6.140 -5.888 -19.245 1.00 94.81 72 LYS A CA 1
ATOM 594 C C . LYS A 1 72 ? 6.825 -7.247 -19.310 1.00 94.81 72 LYS A C 1
ATOM 596 O O . LYS A 1 72 ? 7.634 -7.483 -20.204 1.00 94.81 72 LYS A O 1
ATOM 601 N N . ASP A 1 73 ? 6.492 -8.138 -18.385 1.00 94.69 73 ASP A N 1
ATOM 602 C CA . ASP A 1 73 ? 6.871 -9.547 -18.503 1.00 94.69 73 ASP A CA 1
ATOM 603 C C . ASP A 1 73 ? 5.847 -10.349 -19.330 1.00 94.69 73 ASP A C 1
ATOM 605 O O . ASP A 1 73 ? 4.878 -9.811 -19.868 1.00 94.69 73 ASP A O 1
ATOM 609 N N . ILE A 1 74 ? 6.064 -11.663 -19.433 1.00 93.50 74 ILE A N 1
ATOM 610 C CA . ILE A 1 74 ? 5.197 -12.580 -20.191 1.00 93.50 74 ILE A CA 1
ATOM 611 C C . ILE A 1 74 ? 3.794 -12.767 -19.586 1.00 93.50 74 ILE A C 1
ATOM 613 O O . ILE A 1 74 ? 2.930 -13.348 -20.237 1.00 93.50 74 ILE A O 1
ATOM 617 N N . PHE A 1 75 ? 3.568 -12.303 -18.356 1.00 94.00 75 PHE A N 1
ATOM 618 C CA . PHE A 1 75 ? 2.284 -12.350 -17.656 1.00 94.00 75 PHE A CA 1
ATOM 619 C C . PHE A 1 75 ? 1.604 -10.971 -17.615 1.00 94.00 75 PHE A C 1
ATOM 621 O O . PHE A 1 75 ? 0.634 -10.790 -16.879 1.00 94.00 75 PHE A O 1
ATOM 628 N N . ASP A 1 76 ? 2.112 -10.002 -18.390 1.00 93.69 76 ASP A N 1
ATOM 629 C CA . ASP A 1 76 ? 1.717 -8.589 -18.367 1.00 93.69 76 ASP A CA 1
ATOM 630 C C . ASP A 1 76 ? 1.900 -7.913 -16.993 1.00 93.69 76 ASP A C 1
ATOM 632 O O . ASP A 1 76 ? 1.277 -6.883 -16.714 1.00 93.69 76 ASP A O 1
ATOM 636 N N . ASN A 1 77 ? 2.779 -8.443 -16.135 1.00 96.38 77 ASN A N 1
ATOM 637 C CA . ASN A 1 77 ? 3.220 -7.714 -14.951 1.00 96.38 77 ASN A CA 1
ATOM 638 C C . ASN A 1 77 ? 4.097 -6.545 -15.389 1.00 96.38 77 ASN A C 1
ATOM 640 O O . ASN A 1 77 ? 4.874 -6.658 -16.338 1.00 96.38 77 ASN A O 1
ATOM 644 N N . LEU A 1 78 ? 4.008 -5.433 -14.670 1.00 97.25 78 LEU A N 1
ATOM 645 C CA . LEU A 1 78 ? 4.802 -4.244 -14.939 1.00 97.25 78 LEU A CA 1
ATOM 646 C C . LEU A 1 78 ? 5.979 -4.188 -13.961 1.00 97.25 78 LEU A C 1
ATOM 648 O O . LEU A 1 78 ? 5.782 -4.122 -12.747 1.00 97.25 78 LEU A O 1
ATOM 652 N N . ILE A 1 79 ? 7.198 -4.217 -14.495 1.00 98.38 79 ILE A N 1
ATOM 653 C CA . ILE A 1 79 ? 8.440 -4.308 -13.728 1.00 98.38 79 ILE A CA 1
ATOM 654 C C . ILE A 1 79 ? 9.266 -3.048 -13.960 1.00 98.38 79 ILE A C 1
ATOM 656 O O . ILE A 1 79 ? 9.735 -2.790 -15.069 1.00 98.38 79 ILE A O 1
ATOM 660 N N . PHE A 1 80 ? 9.458 -2.270 -12.900 1.00 98.56 80 PHE A N 1
ATOM 661 C CA . PHE A 1 80 ? 10.472 -1.225 -12.852 1.00 98.56 80 PHE A CA 1
ATOM 662 C C . PHE A 1 80 ? 11.803 -1.827 -12.410 1.00 98.56 80 PHE A C 1
ATOM 664 O O . PHE A 1 80 ? 11.834 -2.569 -11.431 1.00 98.56 80 PHE A O 1
ATOM 671 N N . SER A 1 81 ? 12.900 -1.461 -13.065 1.00 98.44 81 SER A N 1
ATOM 672 C CA . SER A 1 81 ? 14.251 -1.780 -12.597 1.00 98.44 81 SER A CA 1
ATOM 673 C C . SER A 1 81 ? 15.245 -0.680 -12.942 1.00 98.44 81 SER A C 1
ATOM 675 O O . SER A 1 81 ? 15.054 0.056 -13.911 1.00 98.44 81 SER A O 1
ATOM 677 N N . ASP A 1 82 ? 16.318 -0.557 -12.164 1.00 98.12 82 ASP A N 1
ATOM 678 C CA . ASP A 1 82 ? 17.375 0.421 -12.421 1.00 98.12 82 ASP A CA 1
ATOM 679 C C . ASP A 1 82 ? 18.793 -0.119 -12.180 1.00 98.12 82 ASP A C 1
ATOM 681 O O . ASP A 1 82 ? 19.010 -1.224 -11.680 1.00 98.12 82 ASP A O 1
ATOM 685 N N . ASN A 1 83 ? 19.798 0.677 -12.549 1.00 97.31 83 ASN A N 1
ATOM 686 C CA . ASN A 1 83 ? 21.209 0.340 -12.349 1.00 97.31 83 ASN A CA 1
ATOM 687 C C . ASN A 1 83 ? 21.699 0.509 -10.895 1.00 97.31 83 ASN A C 1
ATOM 689 O O . ASN A 1 83 ? 22.890 0.339 -10.637 1.00 97.31 83 ASN A O 1
ATOM 693 N N . ASN A 1 84 ? 20.802 0.825 -9.958 1.00 97.31 84 ASN A N 1
ATOM 694 C CA . ASN A 1 84 ? 21.039 0.815 -8.515 1.00 97.31 84 ASN A CA 1
ATOM 695 C C . ASN A 1 84 ? 20.543 -0.491 -7.859 1.00 97.31 84 ASN A C 1
ATOM 697 O O . ASN A 1 84 ? 20.534 -0.583 -6.629 1.00 97.31 84 ASN A O 1
ATOM 701 N N . ASN A 1 85 ? 20.151 -1.490 -8.662 1.00 97.88 85 ASN A N 1
ATOM 702 C CA . ASN A 1 85 ? 19.590 -2.767 -8.211 1.00 97.88 85 ASN A CA 1
ATOM 703 C C . ASN A 1 85 ? 18.247 -2.611 -7.471 1.00 97.88 85 ASN A C 1
ATOM 705 O O . ASN A 1 85 ? 17.903 -3.427 -6.613 1.00 97.88 85 ASN A O 1
ATOM 709 N N . ASN A 1 86 ? 17.483 -1.562 -7.791 1.00 98.50 86 ASN A N 1
ATOM 710 C CA . ASN A 1 86 ? 16.091 -1.472 -7.370 1.00 98.50 86 ASN A CA 1
ATOM 711 C C . ASN A 1 86 ? 15.197 -2.230 -8.360 1.00 98.50 86 ASN A C 1
ATOM 713 O O . ASN A 1 86 ? 15.432 -2.175 -9.568 1.00 98.50 86 ASN A O 1
ATOM 717 N N . GLU A 1 87 ? 14.160 -2.902 -7.860 1.00 98.69 87 GLU A N 1
ATOM 718 C CA . GLU A 1 87 ? 13.195 -3.643 -8.679 1.00 98.69 87 GLU A CA 1
ATOM 719 C C . GLU A 1 87 ? 11.792 -3.594 -8.067 1.00 98.69 87 GLU A C 1
ATOM 721 O O . GLU A 1 87 ? 11.589 -4.033 -6.938 1.00 98.69 87 GLU A O 1
ATOM 726 N N . ILE A 1 88 ? 10.804 -3.083 -8.798 1.00 98.56 88 ILE A N 1
ATOM 727 C CA . ILE A 1 88 ? 9.420 -3.003 -8.317 1.00 98.56 88 ILE A CA 1
ATOM 728 C C . ILE A 1 88 ? 8.512 -3.726 -9.294 1.00 98.56 88 ILE A C 1
ATOM 730 O O . ILE A 1 88 ? 8.453 -3.359 -10.466 1.00 98.56 88 ILE A O 1
ATOM 734 N N . THR A 1 89 ? 7.788 -4.725 -8.804 1.00 98.56 89 THR A N 1
ATOM 735 C CA . THR A 1 89 ? 6.873 -5.530 -9.614 1.00 98.56 89 THR A CA 1
ATOM 736 C C . THR A 1 89 ? 5.431 -5.222 -9.244 1.00 98.56 89 THR A C 1
ATOM 738 O O . THR A 1 89 ? 5.049 -5.347 -8.083 1.00 98.56 89 THR A O 1
ATOM 741 N N . TYR A 1 90 ? 4.618 -4.872 -10.235 1.00 98.25 90 TYR A N 1
ATOM 742 C CA . TYR A 1 90 ? 3.166 -4.780 -10.115 1.00 98.25 90 TYR A CA 1
ATOM 743 C C . TYR A 1 90 ? 2.544 -5.910 -10.916 1.00 98.25 90 TYR A C 1
ATOM 745 O O . TYR A 1 90 ? 2.734 -5.973 -12.135 1.00 98.25 90 TYR A O 1
ATOM 753 N N . THR A 1 91 ? 1.808 -6.803 -10.256 1.00 97.88 91 THR A N 1
ATOM 754 C CA . THR A 1 91 ? 1.156 -7.884 -10.988 1.00 97.88 91 THR A CA 1
ATOM 755 C C . THR A 1 91 ? 0.018 -7.353 -11.839 1.00 97.88 91 THR A C 1
ATOM 757 O O . THR A 1 91 ? -0.633 -6.363 -11.491 1.00 97.88 91 THR A O 1
ATOM 760 N N . LYS A 1 92 ? -0.256 -8.026 -12.958 1.00 95.38 92 LYS A N 1
ATOM 761 C CA . LYS A 1 92 ? -1.377 -7.667 -13.833 1.00 95.38 92 LYS A CA 1
ATOM 762 C C . LYS A 1 92 ? -2.685 -7.528 -13.044 1.00 95.38 92 LYS A C 1
ATOM 764 O O . LYS A 1 92 ? -3.412 -6.557 -13.224 1.00 95.38 92 LYS A O 1
ATOM 769 N N . LYS A 1 93 ? -2.946 -8.463 -12.121 1.00 95.94 93 LYS A N 1
ATOM 770 C CA . LYS A 1 93 ? -4.153 -8.455 -11.283 1.00 95.94 93 LYS A CA 1
ATOM 771 C C . LYS A 1 93 ? -4.226 -7.205 -10.398 1.00 95.94 93 LYS A C 1
ATOM 773 O O . LYS A 1 93 ? -5.277 -6.571 -10.334 1.00 95.94 93 LYS A O 1
ATOM 778 N N . TYR A 1 94 ? -3.113 -6.805 -9.778 1.00 96.44 94 TYR A N 1
ATOM 779 C CA . TYR A 1 94 ? -3.055 -5.560 -9.010 1.00 96.44 94 TYR A CA 1
ATOM 780 C C . TYR A 1 94 ? -3.313 -4.328 -9.887 1.00 96.44 94 TYR A C 1
ATOM 782 O O . TYR A 1 94 ? -4.054 -3.431 -9.480 1.00 96.44 94 TYR A O 1
ATOM 790 N N . LEU A 1 95 ? -2.721 -4.276 -11.084 1.00 95.31 95 LEU A N 1
ATOM 791 C CA . LEU A 1 95 ? -2.899 -3.166 -12.025 1.00 95.31 95 LEU A CA 1
ATOM 792 C C . LEU A 1 95 ? -4.346 -3.047 -12.506 1.00 95.31 95 LEU A C 1
ATOM 794 O O . LEU A 1 95 ? -4.884 -1.945 -12.530 1.00 95.31 95 LEU A O 1
ATOM 798 N N . ASP A 1 96 ? -4.990 -4.163 -12.840 1.00 93.56 96 ASP A N 1
ATOM 799 C CA . ASP A 1 96 ? -6.387 -4.176 -13.282 1.00 93.56 96 ASP A CA 1
ATOM 800 C C . ASP A 1 96 ? -7.339 -3.662 -12.187 1.00 93.56 96 ASP A C 1
ATOM 802 O O . ASP A 1 96 ? -8.318 -2.977 -12.495 1.00 93.56 96 ASP A O 1
ATOM 806 N N . LEU A 1 97 ? -7.027 -3.953 -10.917 1.00 91.94 97 LEU A N 1
ATOM 807 C CA . LEU A 1 97 ? -7.806 -3.524 -9.754 1.00 91.94 97 LEU A CA 1
ATOM 808 C C . LEU A 1 97 ? -7.563 -2.049 -9.385 1.00 91.94 97 LEU A C 1
ATOM 810 O O . LEU A 1 97 ? -8.518 -1.305 -9.175 1.00 91.94 97 LEU A O 1
ATOM 814 N N . ASN A 1 98 ? -6.299 -1.617 -9.311 1.00 90.50 98 ASN A N 1
ATOM 815 C CA . ASN A 1 98 ? -5.914 -0.330 -8.706 1.00 90.50 98 ASN A CA 1
ATOM 816 C C . ASN A 1 98 ? -5.496 0.748 -9.719 1.00 90.50 98 ASN A C 1
ATOM 818 O O . ASN A 1 98 ? -5.463 1.933 -9.392 1.00 90.50 98 ASN A O 1
ATOM 822 N N . HIS A 1 99 ? -5.165 0.357 -10.949 1.00 89.19 99 HIS A N 1
ATOM 823 C CA . HIS A 1 99 ? -4.617 1.231 -11.989 1.00 89.19 99 HIS A CA 1
ATOM 824 C C . HIS A 1 99 ? -5.228 0.913 -13.361 1.00 89.19 99 HIS A C 1
ATOM 826 O O . HIS A 1 99 ? -4.529 0.784 -14.371 1.00 89.19 99 HIS A O 1
ATOM 832 N N . LYS A 1 100 ? -6.557 0.766 -13.404 1.00 88.81 100 LYS A N 1
ATOM 833 C CA . LYS A 1 100 ? -7.286 0.397 -14.619 1.00 88.81 100 LYS A CA 1
ATOM 834 C C . LYS A 1 100 ? -6.954 1.347 -15.774 1.00 88.81 100 LYS A C 1
ATOM 836 O O . LYS A 1 100 ? -7.132 2.556 -15.666 1.00 88.81 100 LYS A O 1
ATOM 841 N N . GLY A 1 101 ? -6.502 0.781 -16.890 1.00 85.94 101 GLY A N 1
ATOM 842 C CA . GLY A 1 101 ? -6.138 1.541 -18.089 1.00 85.94 101 GLY A CA 1
ATOM 843 C C . GLY A 1 101 ? -4.715 2.110 -18.094 1.00 85.94 101 GLY A C 1
ATOM 844 O O . GLY A 1 101 ? -4.313 2.668 -19.111 1.00 85.94 101 GLY A O 1
ATOM 845 N N . LEU A 1 102 ? -3.914 1.909 -17.037 1.00 89.00 102 LEU A N 1
ATOM 846 C CA . LEU A 1 102 ? -2.528 2.397 -16.972 1.00 89.00 102 LEU A CA 1
ATOM 847 C C . LEU A 1 102 ? -1.673 1.927 -18.154 1.00 89.00 102 LEU A C 1
ATOM 849 O O . LEU A 1 102 ? -0.846 2.673 -18.658 1.00 89.00 102 LEU A O 1
ATOM 853 N N . ILE A 1 103 ? -1.854 0.680 -18.591 1.00 83.44 103 ILE A N 1
ATOM 854 C CA . ILE A 1 103 ? -1.062 0.108 -19.688 1.00 83.44 103 ILE A CA 1
ATOM 855 C C . ILE A 1 103 ? -1.479 0.675 -21.052 1.00 83.44 103 ILE A C 1
ATOM 857 O O . ILE A 1 103 ? -0.652 0.740 -21.960 1.00 83.44 103 ILE A O 1
ATOM 861 N N . THR A 1 104 ? -2.748 1.064 -21.205 1.00 86.00 104 THR A N 1
ATOM 862 C CA . THR A 1 104 ? -3.298 1.598 -22.461 1.00 86.00 104 THR A CA 1
ATOM 863 C C . THR A 1 104 ? -3.097 3.101 -22.606 1.00 86.00 104 THR A C 1
ATOM 865 O O . THR A 1 104 ? -3.063 3.600 -23.726 1.00 86.00 104 THR A O 1
ATOM 868 N N . ASP A 1 105 ? -2.982 3.814 -21.489 1.00 90.62 105 ASP A N 1
ATOM 869 C CA . ASP A 1 105 ? -2.767 5.254 -21.451 1.00 90.62 105 ASP A CA 1
ATOM 870 C C . ASP A 1 105 ? -1.262 5.559 -21.406 1.00 90.62 105 ASP A C 1
ATOM 872 O O . ASP A 1 105 ? -0.578 5.313 -20.411 1.00 90.62 105 ASP A O 1
ATOM 876 N N . GLU A 1 106 ? -0.740 6.087 -22.513 1.00 88.06 106 GLU A N 1
ATOM 877 C CA . GLU A 1 106 ? 0.676 6.429 -22.649 1.00 88.06 106 GLU A CA 1
ATOM 878 C C . GLU A 1 106 ? 1.118 7.501 -21.640 1.00 88.06 106 GLU A C 1
ATOM 880 O O . GLU A 1 106 ? 2.193 7.378 -21.048 1.00 88.06 106 GLU A O 1
ATOM 885 N N . GLU A 1 107 ? 0.291 8.518 -21.385 1.00 90.56 107 GLU A N 1
ATOM 886 C CA . GLU A 1 107 ? 0.613 9.599 -20.449 1.00 90.56 107 GLU A CA 1
ATOM 887 C C . GLU A 1 107 ? 0.632 9.084 -19.007 1.00 90.56 107 GLU A C 1
ATOM 889 O O . GLU A 1 107 ? 1.559 9.384 -18.242 1.00 90.56 107 GLU A O 1
ATOM 894 N N . ALA A 1 108 ? -0.340 8.243 -18.646 1.00 91.56 108 ALA A N 1
ATOM 895 C CA . ALA A 1 108 ? -0.363 7.587 -17.345 1.00 91.56 108 ALA A CA 1
ATOM 896 C C . ALA A 1 108 ? 0.856 6.670 -17.163 1.00 91.56 108 ALA A C 1
ATOM 898 O O . ALA A 1 108 ? 1.512 6.726 -16.120 1.00 91.56 108 ALA A O 1
ATOM 899 N N . LYS A 1 109 ? 1.221 5.879 -18.182 1.00 92.44 109 LYS A N 1
ATOM 900 C CA . LYS A 1 109 ? 2.395 4.990 -18.149 1.00 92.44 109 LYS A CA 1
ATOM 901 C C . LYS A 1 109 ? 3.704 5.774 -18.000 1.00 92.44 109 LYS A C 1
ATOM 903 O O . LYS A 1 109 ? 4.553 5.395 -17.190 1.00 92.44 109 LYS A O 1
ATOM 908 N N . LEU A 1 110 ? 3.864 6.883 -18.728 1.00 93.06 110 LEU A N 1
ATOM 909 C CA . LEU A 1 110 ? 5.017 7.786 -18.606 1.00 93.06 110 LEU A CA 1
ATOM 910 C C . LEU A 1 110 ? 5.098 8.422 -17.213 1.00 93.06 110 LEU A C 1
ATOM 912 O O . LEU A 1 110 ? 6.173 8.453 -16.611 1.00 93.06 110 LEU A O 1
ATOM 916 N N . SER A 1 111 ? 3.965 8.884 -16.681 1.00 93.00 111 SER A N 1
ATOM 917 C CA . SER A 1 111 ? 3.874 9.477 -15.342 1.00 93.00 111 SER A CA 1
ATOM 918 C C . SER A 1 111 ? 4.225 8.462 -14.253 1.00 93.00 111 SER A C 1
ATOM 920 O O . SER A 1 111 ? 4.981 8.765 -13.327 1.00 93.00 111 SER A O 1
ATOM 922 N N . PHE A 1 112 ? 3.740 7.228 -14.401 1.00 94.38 112 PHE A N 1
ATOM 923 C CA . PHE A 1 112 ? 4.036 6.108 -13.511 1.00 94.38 112 PHE A CA 1
ATOM 924 C C . PHE A 1 112 ? 5.526 5.745 -13.531 1.00 94.38 112 PHE A C 1
ATOM 926 O O . PHE A 1 112 ? 6.140 5.568 -12.479 1.00 94.38 112 PHE A O 1
ATOM 933 N N . PHE A 1 113 ? 6.156 5.732 -14.709 1.00 96.81 113 PHE A N 1
ATOM 934 C CA . PHE A 1 113 ? 7.601 5.531 -14.805 1.00 96.81 113 PHE A CA 1
ATOM 935 C C . PHE A 1 113 ? 8.399 6.681 -14.173 1.00 96.81 113 PHE A C 1
ATOM 937 O O . PHE A 1 113 ? 9.337 6.448 -13.407 1.00 96.81 113 PHE A O 1
ATOM 944 N N . GLY A 1 114 ? 7.998 7.927 -14.446 1.00 95.50 114 GLY A N 1
ATOM 945 C CA . GLY A 1 114 ? 8.600 9.124 -13.860 1.00 95.50 114 GLY A CA 1
ATOM 946 C C . GLY A 1 114 ? 8.537 9.127 -12.331 1.00 95.50 114 GLY A C 1
ATOM 947 O O . GLY A 1 114 ? 9.515 9.491 -11.675 1.00 95.50 114 GLY A O 1
ATOM 948 N N . TYR A 1 115 ? 7.427 8.655 -11.753 1.00 95.50 115 TYR A N 1
ATOM 949 C CA . TYR A 1 115 ? 7.299 8.455 -10.311 1.00 95.50 115 TYR A CA 1
ATOM 950 C C . TYR A 1 115 ? 8.404 7.543 -9.763 1.00 95.50 115 TYR A C 1
ATOM 952 O O . TYR A 1 115 ? 9.073 7.924 -8.802 1.00 95.50 115 TYR A O 1
ATOM 960 N N . PHE A 1 116 ? 8.660 6.388 -10.385 1.00 96.62 116 PHE A N 1
ATOM 961 C CA . PHE A 1 116 ? 9.700 5.471 -9.909 1.00 96.62 116 PHE A CA 1
ATOM 962 C C . PHE A 1 116 ? 11.105 6.046 -10.015 1.00 96.62 116 PHE A C 1
ATOM 964 O O . PHE A 1 116 ? 11.873 5.944 -9.057 1.00 96.62 116 PHE A O 1
ATOM 971 N N . ILE A 1 117 ? 11.423 6.704 -11.132 1.00 95.81 117 ILE A N 1
ATOM 972 C CA . ILE A 1 117 ? 12.712 7.384 -11.311 1.00 95.81 117 ILE A CA 1
ATOM 973 C C . ILE A 1 117 ? 12.922 8.395 -10.177 1.00 95.81 117 ILE A C 1
ATOM 975 O O . ILE A 1 117 ? 13.954 8.376 -9.506 1.00 95.81 117 ILE A O 1
ATOM 979 N N . ASN A 1 118 ? 11.926 9.238 -9.898 1.00 94.81 118 ASN A N 1
ATOM 980 C CA . ASN A 1 118 ? 12.009 10.221 -8.817 1.00 94.81 118 ASN A CA 1
ATOM 981 C C . ASN A 1 118 ? 12.109 9.562 -7.433 1.00 94.81 118 ASN A C 1
ATOM 983 O O . ASN A 1 118 ? 12.842 10.037 -6.567 1.00 94.81 118 ASN A O 1
ATOM 987 N N . ARG A 1 119 ? 11.380 8.464 -7.214 1.00 95.75 119 ARG A N 1
ATOM 988 C CA . ARG A 1 119 ? 11.261 7.808 -5.908 1.00 95.75 119 ARG A CA 1
ATOM 989 C C . ARG A 1 119 ? 12.477 6.966 -5.526 1.00 95.75 119 ARG A C 1
ATOM 991 O O . ARG A 1 119 ? 12.802 6.911 -4.334 1.00 95.75 119 ARG A O 1
ATOM 998 N N . TYR A 1 120 ? 13.097 6.296 -6.496 1.00 95.38 120 TYR A N 1
ATOM 999 C CA . TYR A 1 120 ? 14.089 5.243 -6.257 1.00 95.38 120 TYR A CA 1
ATOM 1000 C C . TYR A 1 120 ? 15.493 5.567 -6.773 1.00 95.38 120 TYR A C 1
ATOM 1002 O O . TYR A 1 120 ? 16.440 4.926 -6.332 1.00 95.38 120 TYR A O 1
ATOM 1010 N N . SER A 1 121 ? 15.681 6.612 -7.588 1.00 93.69 121 SER A N 1
ATOM 1011 C CA . SER A 1 121 ? 17.009 6.959 -8.134 1.00 93.69 121 SER A CA 1
ATOM 1012 C C . SER A 1 121 ? 18.101 7.245 -7.096 1.00 93.69 121 SER A C 1
ATOM 1014 O O . SER A 1 121 ? 19.284 7.071 -7.388 1.00 93.69 121 SER A O 1
ATOM 1016 N N . SER A 1 122 ? 17.728 7.649 -5.880 1.00 92.75 122 SER A N 1
ATOM 1017 C CA . SER A 1 122 ? 18.664 7.865 -4.765 1.00 92.75 122 SER A CA 1
ATOM 1018 C C . SER A 1 122 ? 18.893 6.617 -3.901 1.00 92.75 122 SER A C 1
ATOM 1020 O O . SER A 1 122 ? 19.858 6.568 -3.140 1.00 92.75 122 SER A O 1
ATOM 1022 N N . GLY A 1 123 ? 17.990 5.635 -3.968 1.00 94.19 123 GLY A N 1
ATOM 1023 C CA . GLY A 1 123 ? 18.060 4.390 -3.206 1.00 94.19 123 GLY A CA 1
ATOM 1024 C C . GLY A 1 123 ? 18.806 3.295 -3.962 1.00 94.19 123 GLY A C 1
ATOM 1025 O O . GLY A 1 123 ? 19.025 3.401 -5.168 1.00 94.19 123 GLY A O 1
ATOM 1026 N N . ARG A 1 124 ? 19.190 2.237 -3.246 1.00 96.56 124 ARG A N 1
ATOM 1027 C CA . ARG A 1 124 ? 19.794 1.029 -3.816 1.00 96.56 124 ARG A CA 1
ATOM 1028 C C . ARG A 1 124 ? 19.193 -0.214 -3.191 1.00 96.56 124 ARG A C 1
ATOM 1030 O O . ARG A 1 124 ? 18.710 -0.152 -2.056 1.00 96.56 124 ARG A O 1
ATOM 1037 N N . ASP A 1 125 ? 19.277 -1.311 -3.936 1.00 97.94 125 ASP A N 1
ATOM 1038 C CA . ASP A 1 125 ? 18.926 -2.656 -3.483 1.00 97.94 125 ASP A CA 1
ATOM 1039 C C . ASP A 1 125 ? 17.505 -2.759 -2.902 1.00 97.94 125 ASP A C 1
ATOM 1041 O O . ASP A 1 125 ? 17.252 -3.586 -2.028 1.00 97.94 125 ASP A O 1
ATOM 1045 N N . TYR A 1 126 ? 16.565 -1.909 -3.328 1.00 97.94 126 TYR A N 1
ATOM 1046 C CA . TYR A 1 126 ? 15.183 -1.960 -2.856 1.00 97.94 126 TYR A CA 1
ATOM 1047 C C . TYR A 1 126 ? 14.319 -2.783 -3.802 1.00 97.94 126 TYR A C 1
ATOM 1049 O O . TYR A 1 126 ? 14.241 -2.485 -4.993 1.00 97.94 126 TYR A O 1
ATOM 1057 N N . LYS A 1 127 ? 13.632 -3.787 -3.259 1.00 98.50 127 LYS A N 1
ATOM 1058 C CA . LYS A 1 127 ? 12.721 -4.628 -4.030 1.00 98.50 127 LYS A CA 1
ATOM 1059 C C . LYS A 1 127 ? 11.352 -4.660 -3.393 1.00 98.50 127 LYS A C 1
ATOM 1061 O O . LYS A 1 127 ? 11.269 -4.867 -2.186 1.00 98.50 127 LYS A O 1
ATOM 1066 N N . ALA A 1 128 ? 10.308 -4.483 -4.191 1.00 98.38 128 ALA A N 1
ATOM 1067 C CA . ALA A 1 128 ? 8.934 -4.574 -3.718 1.00 98.38 128 ALA A CA 1
ATOM 1068 C C . ALA A 1 128 ? 8.020 -5.235 -4.747 1.00 98.38 128 ALA A C 1
ATOM 1070 O O . ALA A 1 128 ? 8.239 -5.132 -5.958 1.00 98.38 128 ALA A O 1
ATOM 1071 N N . LYS A 1 129 ? 6.976 -5.893 -4.252 1.00 98.56 129 LYS A N 1
ATOM 1072 C CA . LYS A 1 129 ? 5.958 -6.554 -5.057 1.00 98.56 129 LYS A CA 1
ATOM 1073 C C . LYS A 1 129 ? 4.575 -6.094 -4.610 1.00 98.56 129 LYS A C 1
ATOM 1075 O O . LYS A 1 129 ? 4.266 -6.115 -3.423 1.00 98.56 129 LYS A O 1
ATOM 1080 N N . TYR A 1 130 ? 3.766 -5.697 -5.583 1.00 98.44 130 TYR A N 1
ATOM 1081 C CA . TYR A 1 130 ? 2.363 -5.336 -5.437 1.00 98.44 130 TYR A CA 1
ATOM 1082 C C . TYR A 1 130 ? 1.541 -6.409 -6.135 1.00 98.44 130 TYR A C 1
ATOM 1084 O O . TYR A 1 130 ? 1.661 -6.591 -7.350 1.00 98.44 130 TYR A O 1
ATOM 1092 N N . ASP A 1 131 ? 0.752 -7.144 -5.364 1.00 98.19 131 ASP A N 1
ATOM 1093 C CA . ASP A 1 131 ? 0.030 -8.318 -5.827 1.00 98.19 131 ASP A CA 1
ATOM 1094 C C . ASP A 1 131 ? -1.410 -8.342 -5.311 1.00 98.19 131 ASP A C 1
ATOM 1096 O O . ASP A 1 131 ? -1.793 -7.576 -4.425 1.00 98.19 131 ASP A O 1
ATOM 1100 N N . VAL A 1 132 ? -2.210 -9.232 -5.887 1.00 96.94 132 VAL A N 1
ATOM 1101 C CA . VAL A 1 132 ? -3.544 -9.567 -5.403 1.00 96.94 132 VAL A CA 1
ATOM 1102 C C . VAL A 1 132 ? -3.645 -11.085 -5.328 1.00 96.94 132 VAL A C 1
ATOM 1104 O O . VAL A 1 132 ? -3.426 -11.773 -6.327 1.00 96.94 132 VAL A O 1
ATOM 1107 N N . ASP A 1 133 ? -3.973 -11.611 -4.153 1.00 93.81 133 ASP A N 1
ATOM 1108 C CA . ASP A 1 133 ? -4.058 -13.052 -3.931 1.00 93.81 133 ASP A CA 1
ATOM 1109 C C . ASP A 1 133 ? -5.326 -13.677 -4.542 1.00 93.81 133 ASP A C 1
ATOM 1111 O O . ASP A 1 133 ? -6.117 -13.034 -5.239 1.00 93.81 133 ASP A O 1
ATOM 1115 N N . ILE A 1 134 ? -5.516 -14.975 -4.310 1.00 90.94 134 ILE A N 1
ATOM 1116 C CA . ILE A 1 134 ? -6.663 -15.732 -4.831 1.00 90.94 134 ILE A CA 1
ATOM 1117 C C . ILE A 1 134 ? -8.006 -15.357 -4.185 1.00 90.94 134 ILE A C 1
ATOM 1119 O O . ILE A 1 134 ? -9.042 -15.711 -4.739 1.00 90.94 134 ILE A O 1
ATOM 1123 N N . PHE A 1 135 ? -7.991 -14.653 -3.053 1.00 89.81 135 PHE A N 1
ATOM 1124 C CA . PHE A 1 135 ? -9.164 -14.162 -2.327 1.00 89.81 135 PHE A CA 1
ATOM 1125 C C . PHE A 1 135 ? -9.388 -12.660 -2.551 1.00 89.81 135 PHE A C 1
ATOM 1127 O O . PHE A 1 135 ? -10.083 -12.016 -1.772 1.00 89.81 135 PHE A O 1
ATOM 1134 N N . ASP A 1 136 ? -8.779 -12.104 -3.601 1.00 92.06 136 ASP A N 1
ATOM 1135 C CA . ASP A 1 136 ? -8.848 -10.687 -3.963 1.00 92.06 136 ASP A CA 1
ATOM 1136 C C . ASP A 1 136 ? -8.285 -9.734 -2.897 1.00 92.06 136 ASP A C 1
ATOM 1138 O O . ASP A 1 136 ? -8.543 -8.529 -2.926 1.00 92.06 136 ASP A O 1
ATOM 1142 N N . LYS A 1 137 ? -7.432 -10.241 -1.999 1.00 94.94 137 LYS A N 1
ATOM 1143 C CA . LYS A 1 137 ? -6.694 -9.400 -1.062 1.00 94.94 137 LYS A CA 1
ATOM 1144 C C . LYS A 1 137 ? -5.489 -8.781 -1.743 1.00 94.94 137 LYS A C 1
ATOM 1146 O O . LYS A 1 137 ? -4.671 -9.475 -2.348 1.00 94.94 137 LYS A O 1
ATOM 1151 N N . VAL A 1 138 ? -5.342 -7.473 -1.591 1.00 97.00 138 VAL A N 1
ATOM 1152 C CA . VAL A 1 138 ? -4.148 -6.736 -1.993 1.00 97.00 138 VAL A CA 1
ATOM 1153 C C . VAL A 1 138 ? -3.013 -7.073 -1.032 1.00 97.00 138 VAL A C 1
ATOM 1155 O O . VAL A 1 138 ? -3.156 -6.899 0.176 1.00 97.00 138 VAL A O 1
ATOM 1158 N N . ILE A 1 139 ? -1.874 -7.505 -1.572 1.00 97.62 139 ILE A N 1
ATOM 1159 C CA . ILE A 1 139 ? -0.651 -7.785 -0.819 1.00 97.62 139 ILE A CA 1
ATOM 1160 C C . ILE A 1 139 ? 0.468 -6.903 -1.364 1.00 97.62 139 ILE A C 1
ATOM 1162 O O . ILE A 1 139 ? 0.769 -6.927 -2.557 1.00 97.62 139 ILE A O 1
ATOM 1166 N N . VAL A 1 140 ? 1.112 -6.145 -0.483 1.00 97.81 140 VAL A N 1
ATOM 1167 C CA . VAL A 1 140 ? 2.307 -5.363 -0.808 1.00 97.81 140 VAL A CA 1
ATOM 1168 C C . VAL A 1 140 ? 3.427 -5.796 0.113 1.00 97.81 140 VAL A C 1
ATOM 1170 O O . VAL A 1 140 ? 3.277 -5.726 1.328 1.00 97.81 140 VAL A O 1
ATOM 1173 N N . GLU A 1 141 ? 4.551 -6.222 -0.442 1.00 97.44 141 GLU A N 1
ATOM 1174 C CA . GLU A 1 141 ? 5.700 -6.677 0.339 1.00 97.44 141 GLU A CA 1
ATOM 1175 C C . GLU A 1 141 ? 7.013 -6.148 -0.228 1.00 97.44 141 GLU A C 1
ATOM 1177 O O . GLU A 1 141 ? 7.125 -5.891 -1.428 1.00 97.44 141 GLU A O 1
ATOM 1182 N N . ASP A 1 142 ? 8.010 -5.975 0.635 1.00 96.81 142 ASP A N 1
ATOM 1183 C CA . ASP A 1 142 ? 9.344 -5.551 0.232 1.00 96.81 142 ASP A CA 1
ATOM 1184 C C . ASP A 1 142 ? 10.465 -6.409 0.830 1.00 96.81 142 ASP A C 1
ATOM 1186 O O . ASP A 1 142 ? 10.289 -7.186 1.769 1.00 96.81 142 ASP A O 1
ATOM 1190 N N . ASN A 1 143 ? 11.670 -6.247 0.287 1.00 96.31 143 ASN A N 1
ATOM 1191 C CA . ASN A 1 143 ? 12.865 -6.945 0.755 1.00 96.31 143 ASN A CA 1
ATO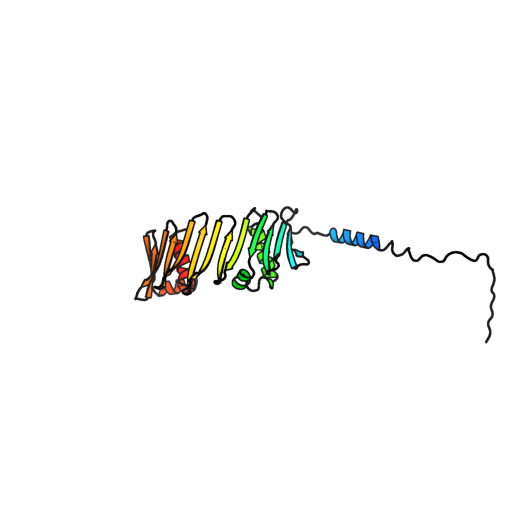M 1192 C C . ASN A 1 143 ? 13.445 -6.389 2.068 1.00 96.31 143 ASN A C 1
ATOM 1194 O O . ASN A 1 143 ? 14.575 -6.718 2.431 1.00 96.31 143 ASN A O 1
ATOM 1198 N N . LYS A 1 144 ? 12.691 -5.545 2.778 1.00 93.69 144 LYS A N 1
ATOM 1199 C CA . LYS A 1 144 ? 13.006 -5.040 4.119 1.00 93.69 144 LYS A CA 1
ATOM 1200 C C . LYS A 1 144 ? 12.048 -5.604 5.170 1.00 93.69 144 LYS A C 1
ATOM 1202 O O . LYS A 1 144 ? 11.966 -5.055 6.266 1.00 93.69 144 LYS A O 1
ATOM 1207 N N . ASN A 1 145 ? 11.374 -6.713 4.852 1.00 92.06 145 ASN A N 1
ATOM 1208 C CA . ASN A 1 145 ? 10.390 -7.388 5.699 1.00 92.06 145 ASN A CA 1
ATOM 1209 C C . ASN A 1 145 ? 9.159 -6.529 6.022 1.00 92.06 145 ASN A C 1
ATOM 1211 O O . ASN A 1 145 ? 8.485 -6.791 7.019 1.00 92.06 145 ASN A O 1
ATOM 1215 N N . ASN A 1 146 ? 8.850 -5.519 5.203 1.00 94.88 146 ASN A N 1
ATOM 1216 C CA . ASN A 1 146 ? 7.567 -4.839 5.309 1.00 94.88 146 ASN A CA 1
ATOM 1217 C C . ASN A 1 146 ? 6.532 -5.604 4.482 1.00 94.88 146 ASN A C 1
ATOM 1219 O O . ASN A 1 146 ? 6.815 -6.004 3.352 1.00 94.88 146 ASN A O 1
ATOM 1223 N N . ARG A 1 147 ? 5.336 -5.798 5.040 1.00 96.00 147 ARG A N 1
ATOM 1224 C CA . ARG A 1 147 ? 4.209 -6.444 4.364 1.00 96.00 147 ARG A CA 1
ATOM 1225 C C . ARG A 1 147 ? 2.899 -5.791 4.775 1.00 96.00 147 ARG A C 1
ATOM 1227 O O . ARG A 1 147 ? 2.654 -5.623 5.963 1.00 96.00 147 ARG A O 1
ATOM 1234 N N . VAL A 1 148 ? 2.047 -5.496 3.807 1.00 95.75 148 VAL A N 1
ATOM 1235 C CA . VAL A 1 148 ? 0.678 -5.018 4.002 1.00 95.75 148 VAL A CA 1
ATOM 1236 C C . VAL A 1 148 ? -0.272 -5.975 3.291 1.00 95.75 148 VAL A C 1
ATOM 1238 O O . VAL A 1 148 ? -0.013 -6.367 2.156 1.00 95.75 148 VAL A O 1
ATOM 1241 N N . GLU A 1 149 ? -1.363 -6.339 3.954 1.00 95.88 149 GLU A N 1
ATOM 1242 C CA . GLU A 1 149 ? -2.476 -7.109 3.403 1.00 95.88 149 GLU A CA 1
ATOM 1243 C C . GLU A 1 149 ? -3.782 -6.354 3.650 1.00 95.88 149 GLU A C 1
ATOM 1245 O O . GLU A 1 149 ? -4.059 -5.932 4.774 1.00 95.88 149 GLU A O 1
ATOM 1250 N N . ILE A 1 150 ? -4.571 -6.160 2.594 1.00 93.00 150 ILE A N 1
ATOM 1251 C CA . ILE A 1 150 ? -5.848 -5.441 2.637 1.00 93.00 150 ILE A CA 1
ATOM 1252 C C . ILE A 1 150 ? -6.883 -6.244 1.862 1.00 93.00 150 ILE A C 1
ATOM 1254 O O . ILE A 1 150 ? -6.632 -6.639 0.726 1.00 93.00 150 ILE A O 1
ATOM 1258 N N . GLY A 1 151 ? -8.058 -6.452 2.440 1.00 91.75 151 GLY A N 1
ATOM 1259 C CA . GLY A 1 151 ? -9.166 -7.109 1.755 1.00 91.75 151 GLY A CA 1
ATOM 1260 C C . GLY A 1 151 ? -10.267 -7.494 2.725 1.00 91.75 151 GLY A C 1
ATOM 1261 O O . GLY A 1 151 ? -10.422 -6.862 3.768 1.00 91.75 151 GLY A O 1
ATOM 1262 N N . GLU A 1 152 ? -11.008 -8.545 2.405 1.00 90.69 152 GLU A N 1
ATOM 1263 C CA . GLU A 1 152 ? -12.100 -9.039 3.244 1.00 90.69 152 GLU A CA 1
ATOM 1264 C C . GLU A 1 152 ? -11.746 -10.372 3.923 1.00 90.69 152 GLU A C 1
ATOM 1266 O O . GLU A 1 152 ? -10.931 -11.159 3.429 1.00 90.69 152 GLU A O 1
ATOM 1271 N N . ASP A 1 153 ? -12.335 -10.620 5.093 1.00 87.19 153 ASP A N 1
ATOM 1272 C CA . ASP A 1 153 ? -12.341 -11.940 5.716 1.00 87.19 153 ASP A CA 1
ATOM 1273 C C . ASP A 1 153 ? -13.378 -12.873 5.058 1.00 87.19 153 ASP A C 1
ATOM 1275 O O . ASP A 1 153 ? -14.110 -12.502 4.142 1.00 87.19 153 ASP A O 1
ATOM 1279 N N . ILE A 1 154 ? -13.470 -14.113 5.546 1.00 85.44 154 ILE A N 1
ATOM 1280 C CA . ILE A 1 154 ? -14.411 -15.119 5.020 1.00 85.44 154 ILE A CA 1
ATOM 1281 C C . ILE A 1 154 ? -15.895 -14.763 5.224 1.00 85.44 154 ILE A C 1
ATOM 1283 O O . ILE A 1 154 ? -16.766 -15.452 4.695 1.00 85.44 154 ILE A O 1
ATOM 1287 N N . PHE A 1 155 ? -16.188 -13.730 6.014 1.00 85.75 155 PHE A N 1
ATOM 1288 C CA . PHE A 1 155 ? -17.529 -13.220 6.278 1.00 85.75 155 PHE A CA 1
ATOM 1289 C C . PHE A 1 155 ? -17.814 -11.918 5.510 1.00 85.75 155 PHE A C 1
ATOM 1291 O O . PHE A 1 155 ? -18.890 -11.347 5.686 1.00 85.75 155 PHE A O 1
ATOM 1298 N N . GLY A 1 156 ? -16.887 -11.462 4.657 1.00 85.62 156 GLY A N 1
ATOM 1299 C CA . GLY A 1 156 ? -17.009 -10.217 3.895 1.00 85.62 156 GLY A CA 1
ATOM 1300 C C . GLY A 1 156 ? -16.682 -8.961 4.708 1.00 85.62 156 GLY A C 1
ATOM 1301 O O . GLY A 1 156 ? -17.068 -7.859 4.327 1.00 85.62 156 GLY A O 1
ATOM 1302 N N . ASN A 1 157 ? -16.019 -9.094 5.861 1.00 87.50 157 ASN A N 1
ATOM 1303 C CA . ASN A 1 157 ? -15.636 -7.947 6.679 1.00 87.50 157 ASN A CA 1
ATOM 1304 C C . ASN A 1 157 ? -14.276 -7.398 6.262 1.00 87.50 157 ASN A C 1
ATOM 1306 O O . ASN A 1 157 ? -13.332 -8.162 6.074 1.00 87.50 157 ASN A O 1
ATOM 1310 N N . PHE A 1 158 ? -14.140 -6.072 6.241 1.00 86.50 158 PHE A N 1
ATOM 1311 C CA . PHE A 1 158 ? -12.862 -5.408 6.001 1.00 86.50 158 PHE A CA 1
ATOM 1312 C C . PHE A 1 158 ? -11.765 -5.867 6.975 1.00 86.50 158 PHE A C 1
ATOM 1314 O O . PHE A 1 158 ? -11.953 -5.928 8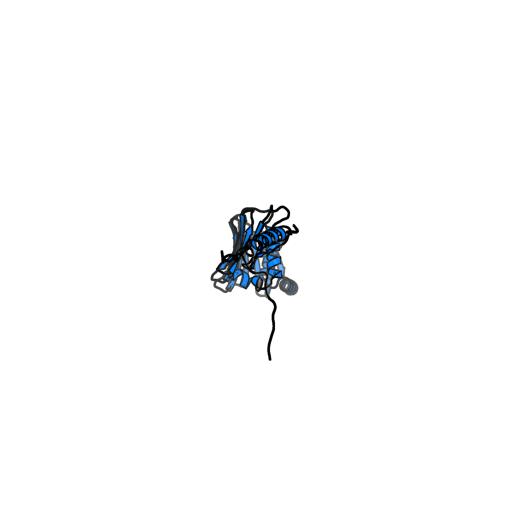.198 1.00 86.50 158 PHE A O 1
ATOM 1321 N N . THR A 1 159 ? -10.584 -6.109 6.414 1.00 91.56 159 THR A N 1
ATOM 1322 C CA . THR A 1 159 ? -9.355 -6.441 7.125 1.00 91.56 159 THR A CA 1
ATOM 1323 C C . THR A 1 159 ? -8.180 -5.643 6.576 1.00 91.56 159 THR A C 1
ATOM 1325 O O . THR A 1 159 ? -8.016 -5.464 5.368 1.00 91.56 159 THR A O 1
ATOM 1328 N N . TYR A 1 160 ? -7.342 -5.190 7.497 1.00 92.75 160 TYR A N 1
ATOM 1329 C CA . TYR A 1 160 ? -6.052 -4.582 7.227 1.00 92.75 160 TYR A CA 1
ATOM 1330 C C . TYR A 1 160 ? -5.035 -5.198 8.178 1.00 92.75 160 TYR A C 1
ATOM 1332 O O . TYR A 1 160 ? -5.248 -5.207 9.393 1.00 92.75 160 TYR A O 1
ATOM 1340 N N . GLU A 1 161 ? -3.922 -5.682 7.647 1.00 94.06 161 GLU A N 1
ATOM 1341 C CA . GLU A 1 161 ? -2.788 -6.151 8.433 1.00 94.06 161 GLU A CA 1
ATOM 1342 C C . GLU A 1 161 ? -1.502 -5.553 7.870 1.00 94.06 161 GLU A C 1
ATOM 1344 O O . GLU A 1 161 ? -1.246 -5.610 6.670 1.00 94.06 161 GLU A O 1
ATOM 1349 N N . GLU A 1 162 ? -0.675 -4.992 8.742 1.00 93.25 162 GLU A N 1
ATOM 1350 C CA . GLU A 1 162 ? 0.630 -4.449 8.388 1.00 93.25 162 GLU A CA 1
ATOM 1351 C C . GLU A 1 162 ? 1.695 -5.026 9.318 1.00 93.25 162 GLU A C 1
ATOM 1353 O O . GLU A 1 162 ? 1.532 -5.104 10.537 1.00 93.25 162 GLU A O 1
ATOM 1358 N N . ASN A 1 163 ? 2.815 -5.417 8.725 1.00 93.12 163 ASN A N 1
ATOM 1359 C CA . ASN A 1 163 ? 4.070 -5.659 9.406 1.00 93.12 163 ASN A CA 1
ATOM 1360 C C . ASN A 1 163 ? 5.085 -4.655 8.871 1.00 93.12 163 ASN A C 1
ATOM 1362 O O . ASN A 1 163 ? 5.365 -4.638 7.672 1.00 93.12 163 ASN A O 1
ATOM 1366 N N . ARG A 1 164 ? 5.635 -3.828 9.757 1.00 87.56 164 ARG A N 1
ATOM 1367 C CA . ARG A 1 164 ? 6.649 -2.840 9.407 1.00 87.56 164 ARG A CA 1
ATOM 1368 C C . ARG A 1 164 ? 7.744 -2.829 10.455 1.00 87.56 164 ARG A C 1
ATOM 1370 O O . ARG A 1 164 ? 7.470 -2.597 11.629 1.00 87.56 164 ARG A O 1
ATOM 1377 N N . ASN A 1 165 ? 8.993 -3.049 10.046 1.00 82.50 165 ASN A N 1
ATOM 1378 C CA . ASN A 1 165 ? 10.145 -3.106 10.960 1.00 82.50 165 ASN A CA 1
ATOM 1379 C C . ASN A 1 165 ? 9.902 -4.011 12.193 1.00 82.50 165 ASN A C 1
ATOM 1381 O O . ASN A 1 165 ? 10.197 -3.615 13.320 1.00 82.50 165 ASN A O 1
ATOM 1385 N N . ASN A 1 166 ? 9.330 -5.202 11.988 1.00 77.81 166 ASN A N 1
ATOM 1386 C CA . ASN A 1 166 ? 8.912 -6.151 13.032 1.00 77.81 166 ASN A CA 1
ATOM 1387 C C . ASN A 1 166 ? 7.752 -5.699 13.934 1.00 77.81 166 ASN A C 1
ATOM 1389 O O . ASN A 1 166 ? 7.379 -6.455 14.821 1.00 77.81 166 ASN A O 1
ATOM 1393 N N . SER A 1 167 ? 7.162 -4.524 13.720 1.00 85.62 167 SER A N 1
ATOM 1394 C CA . SER A 1 167 ? 5.938 -4.114 14.412 1.00 85.62 167 SER A CA 1
ATOM 1395 C C . SER A 1 167 ? 4.729 -4.574 13.613 1.00 85.62 167 SER A C 1
ATOM 1397 O O . SER A 1 167 ? 4.599 -4.239 12.434 1.00 85.62 167 SER A O 1
ATOM 1399 N N . LYS A 1 168 ? 3.846 -5.339 14.254 1.00 91.19 168 LYS A N 1
ATOM 1400 C CA . LYS A 1 168 ? 2.576 -5.757 13.659 1.00 91.19 168 LYS A CA 1
ATOM 1401 C C . LYS A 1 168 ? 1.452 -4.848 14.115 1.00 91.19 168 LYS A C 1
ATOM 1403 O O . LYS A 1 168 ? 1.336 -4.555 15.307 1.00 91.19 168 LYS A O 1
ATOM 1408 N N . LEU A 1 169 ? 0.601 -4.462 13.177 1.00 92.12 169 LEU A N 1
ATOM 1409 C CA . LEU A 1 169 ? -0.668 -3.825 13.476 1.00 92.12 169 LEU A CA 1
ATOM 1410 C C . LEU A 1 169 ? -1.777 -4.358 12.573 1.00 92.12 169 LEU A C 1
ATOM 1412 O O . LEU A 1 169 ? -1.526 -4.884 11.490 1.00 92.12 169 LEU A O 1
ATOM 1416 N N . SER A 1 170 ? -3.014 -4.252 13.040 1.00 94.25 170 SER A N 1
ATOM 1417 C CA . SER A 1 170 ? -4.183 -4.727 12.310 1.00 94.25 170 SER A CA 1
ATOM 1418 C C . SER A 1 170 ? -5.402 -3.865 12.592 1.00 94.25 170 SER A C 1
ATOM 1420 O O . SER A 1 170 ? -5.542 -3.335 13.694 1.00 94.25 170 SER A O 1
ATOM 1422 N N . ILE A 1 171 ? -6.281 -3.752 11.598 1.00 94.00 171 ILE A N 1
ATOM 1423 C CA . ILE A 1 171 ? -7.637 -3.224 11.739 1.00 94.00 171 ILE A CA 1
ATOM 1424 C C . ILE A 1 171 ? -8.598 -4.291 11.232 1.00 94.00 171 ILE A C 1
ATOM 1426 O O . ILE A 1 171 ? -8.436 -4.795 10.120 1.00 94.00 171 ILE A O 1
ATOM 1430 N N . LYS A 1 172 ? -9.587 -4.650 12.050 1.00 94.38 172 LYS A N 1
ATOM 1431 C CA . LYS A 1 172 ? -10.587 -5.669 11.711 1.00 94.38 172 LYS A CA 1
ATOM 1432 C C . LYS A 1 172 ? -11.965 -5.231 12.166 1.00 94.38 172 LYS A C 1
ATOM 1434 O O . LYS A 1 172 ? -12.088 -4.531 13.172 1.00 94.38 172 LYS A O 1
ATOM 1439 N N . ARG A 1 173 ? -12.991 -5.671 11.441 1.00 92.94 173 ARG A N 1
ATOM 1440 C CA . ARG A 1 173 ? -14.380 -5.563 11.885 1.00 92.94 173 ARG A CA 1
ATOM 1441 C C . ARG A 1 173 ? -14.826 -6.869 12.541 1.00 92.94 173 ARG A C 1
ATOM 1443 O O . ARG A 1 173 ? -14.583 -7.946 12.005 1.00 92.94 173 ARG A O 1
ATOM 1450 N N . ASP A 1 174 ? -15.454 -6.766 13.708 1.00 88.44 174 ASP A N 1
ATOM 1451 C CA . ASP A 1 174 ? -16.040 -7.906 14.411 1.00 88.44 174 ASP A CA 1
ATOM 1452 C C . ASP A 1 174 ? -17.458 -8.233 13.898 1.00 88.44 174 ASP A C 1
ATOM 1454 O O . ASP A 1 174 ? -18.079 -7.473 13.153 1.00 88.44 174 ASP A O 1
ATOM 1458 N N . LEU A 1 175 ? -18.014 -9.361 14.349 1.00 86.31 175 LEU A N 1
ATOM 1459 C CA . LEU A 1 175 ? -19.368 -9.799 13.976 1.00 86.31 175 LEU A CA 1
ATOM 1460 C C . LEU A 1 175 ? -20.488 -8.865 14.469 1.00 86.31 175 LEU A C 1
ATOM 1462 O O . LEU A 1 175 ? -21.620 -8.962 14.002 1.00 86.31 175 LEU A O 1
ATOM 1466 N N . SER A 1 176 ? -20.196 -7.980 15.423 1.00 87.81 176 SER A N 1
ATOM 1467 C CA . SER A 1 176 ? -21.132 -6.958 15.906 1.00 87.81 176 SER A CA 1
ATOM 1468 C C . SER A 1 176 ? -21.043 -5.662 15.090 1.00 87.81 176 SER A C 1
ATOM 1470 O O . SER A 1 176 ? -21.769 -4.708 15.370 1.00 87.81 176 SER A O 1
ATOM 1472 N N . GLY A 1 177 ? -20.165 -5.613 14.084 1.00 89.75 177 GLY A N 1
ATOM 1473 C CA . GLY A 1 177 ? -19.912 -4.437 13.266 1.00 89.75 177 G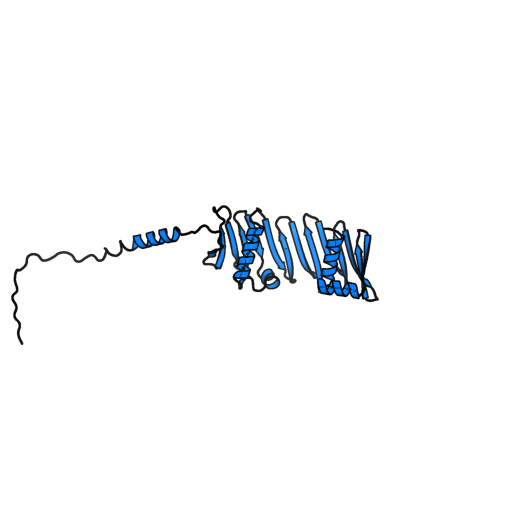LY A CA 1
ATOM 1474 C C . GLY A 1 177 ? -19.007 -3.399 13.931 1.00 89.75 177 GLY A C 1
ATOM 1475 O O . GLY A 1 177 ? -18.923 -2.284 13.422 1.00 89.75 177 GLY A O 1
ATOM 1476 N N . ASN A 1 178 ? -18.330 -3.720 15.035 1.00 94.31 178 ASN A N 1
ATOM 1477 C CA . ASN A 1 178 ? -17.339 -2.832 15.640 1.00 94.31 178 ASN A CA 1
ATOM 1478 C C . ASN A 1 178 ? -16.002 -2.952 14.917 1.00 94.31 178 ASN A C 1
ATOM 1480 O O . ASN A 1 178 ? -15.639 -4.030 14.459 1.00 94.31 178 ASN A O 1
ATOM 1484 N N . LEU A 1 179 ? -15.246 -1.861 14.877 1.00 96.50 179 LEU A N 1
ATOM 1485 C CA . LEU A 1 179 ? -13.890 -1.854 14.343 1.00 96.50 179 LEU A CA 1
ATOM 1486 C C . LEU A 1 179 ? -12.882 -1.859 15.483 1.00 96.50 179 LEU A C 1
ATOM 1488 O O . LEU A 1 179 ? -13.032 -1.104 16.446 1.00 96.50 179 LEU A O 1
ATOM 1492 N N . GLU A 1 180 ? -11.850 -2.682 15.355 1.00 96.50 180 GLU A N 1
ATOM 1493 C CA . GLU A 1 180 ? -10.781 -2.819 16.337 1.00 96.50 180 GLU A CA 1
ATOM 1494 C C . GLU A 1 180 ? -9.425 -2.636 15.671 1.00 96.50 180 GLU A C 1
ATOM 1496 O O . GLU A 1 180 ? -9.138 -3.236 14.637 1.00 96.50 180 GLU A O 1
ATOM 1501 N N . PHE A 1 181 ? -8.597 -1.794 16.279 1.00 95.50 181 PHE A N 1
ATOM 1502 C CA . PHE A 1 181 ? -7.195 -1.613 15.952 1.00 95.50 181 PHE A CA 1
ATOM 1503 C C . PHE A 1 181 ? -6.368 -2.294 17.031 1.00 95.50 181 PHE A C 1
ATOM 1505 O O . PHE A 1 181 ? -6.583 -2.054 18.219 1.00 95.50 181 PHE A O 1
ATOM 1512 N N . ASN A 1 182 ? -5.399 -3.096 16.613 1.00 95.06 182 ASN A N 1
ATOM 1513 C CA . ASN A 1 182 ? -4.473 -3.762 17.513 1.00 95.06 182 ASN A CA 1
ATOM 1514 C C . ASN A 1 182 ? -3.056 -3.627 16.981 1.00 95.06 182 ASN A C 1
ATOM 1516 O O . ASN A 1 182 ? -2.793 -3.984 15.835 1.00 95.06 182 ASN A O 1
ATOM 1520 N N . SER A 1 183 ? -2.150 -3.174 17.837 1.00 92.12 183 SER A N 1
ATOM 1521 C CA . SER A 1 183 ? -0.703 -3.227 17.644 1.00 92.12 183 SER A CA 1
ATOM 1522 C C . SER A 1 183 ? -0.039 -3.821 18.888 1.00 92.12 183 SER A C 1
ATOM 1524 O O . SER A 1 183 ? -0.714 -4.152 19.862 1.00 92.12 183 SER A O 1
ATOM 1526 N N . GLU A 1 184 ? 1.288 -3.938 18.889 1.00 88.12 184 GLU A N 1
ATOM 1527 C CA . GLU A 1 184 ? 2.023 -4.410 20.073 1.00 88.12 184 GLU A CA 1
ATOM 1528 C C . GLU A 1 184 ? 1.876 -3.494 21.298 1.00 88.12 184 GLU A C 1
ATOM 1530 O O . GLU A 1 184 ? 1.996 -3.965 22.427 1.00 88.12 184 GLU A O 1
ATOM 1535 N N . LYS A 1 185 ? 1.648 -2.191 21.088 1.00 88.69 185 LYS A N 1
ATOM 1536 C CA . LYS A 1 185 ? 1.653 -1.174 22.156 1.00 88.69 185 LYS A CA 1
ATOM 1537 C C . LYS A 1 185 ? 0.297 -0.526 22.380 1.00 88.69 185 LYS A C 1
ATOM 1539 O O . LYS A 1 185 ? -0.056 -0.228 23.513 1.00 88.69 185 LYS A O 1
ATOM 1544 N N . GLU A 1 186 ? -0.438 -0.305 21.300 1.00 92.94 186 GLU A N 1
ATOM 1545 C CA . GLU A 1 186 ? -1.676 0.458 21.310 1.00 92.94 186 GLU A CA 1
ATOM 1546 C C . GLU A 1 186 ? -2.843 -0.363 20.763 1.00 92.94 186 GLU A C 1
ATOM 1548 O O . GLU A 1 186 ? -2.681 -1.201 19.868 1.00 92.94 186 GLU A O 1
ATOM 1553 N N . GLN A 1 187 ? -4.029 -0.071 21.280 1.00 95.69 187 GLN A N 1
ATOM 1554 C CA . GLN A 1 187 ? -5.303 -0.643 20.877 1.00 95.69 187 GLN A CA 1
ATOM 1555 C C . GLN A 1 187 ? -6.328 0.477 20.739 1.00 95.69 187 GLN A C 1
ATOM 1557 O O . GLN A 1 187 ? -6.325 1.432 21.516 1.00 95.69 187 GLN A O 1
ATOM 1562 N N . ALA A 1 188 ? -7.238 0.354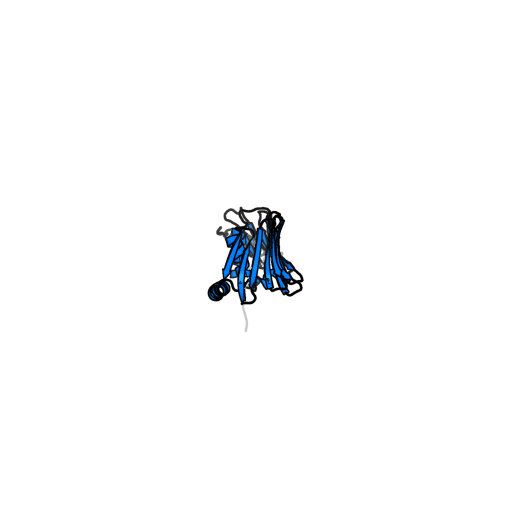 19.780 1.00 97.31 188 ALA A N 1
ATOM 1563 C CA . ALA A 1 188 ? -8.376 1.254 19.673 1.00 97.31 188 ALA A CA 1
ATOM 1564 C C . ALA A 1 188 ? -9.621 0.513 19.210 1.00 97.31 188 ALA A C 1
ATOM 1566 O O . ALA A 1 188 ? -9.546 -0.555 18.609 1.00 97.31 188 ALA A O 1
ATOM 1567 N N . SER A 1 189 ? -10.781 1.102 19.464 1.00 97.62 189 SER A N 1
ATOM 1568 C CA . SER A 1 189 ? -12.052 0.597 18.969 1.00 97.62 189 SER A CA 1
ATOM 1569 C C . SER A 1 189 ? -12.962 1.732 18.532 1.00 97.62 189 SER A C 1
ATOM 1571 O O . SER A 1 189 ? -12.974 2.804 19.142 1.00 97.62 189 SER A O 1
ATOM 1573 N N . LEU A 1 190 ? -13.745 1.477 17.491 1.00 97.94 190 LEU A N 1
ATOM 1574 C CA . LEU A 1 190 ? -14.858 2.312 17.069 1.00 97.94 190 LEU A CA 1
ATOM 1575 C C . LEU A 1 190 ? -16.128 1.461 17.108 1.00 97.94 190 LEU A C 1
ATOM 1577 O O . LEU A 1 190 ? -16.232 0.437 16.432 1.00 97.94 190 LEU A O 1
ATOM 1581 N N . ARG A 1 191 ? -17.088 1.883 17.932 1.00 97.38 191 ARG A N 1
ATOM 1582 C CA . ARG A 1 191 ? -18.299 1.118 18.246 1.00 97.38 191 ARG A CA 1
ATOM 1583 C C . ARG A 1 191 ? -19.545 1.953 18.041 1.00 97.38 191 ARG A C 1
ATOM 1585 O O . ARG A 1 191 ? -19.537 3.157 18.314 1.00 97.38 191 ARG A O 1
ATOM 1592 N N . LYS A 1 192 ? -20.623 1.296 17.627 1.00 94.38 192 LYS A N 1
ATOM 1593 C CA . LYS A 1 192 ? -21.949 1.899 17.508 1.00 94.38 192 LYS A CA 1
ATOM 1594 C C . LYS A 1 192 ? -22.849 1.379 18.623 1.00 94.38 192 LYS A C 1
ATOM 1596 O O . LYS A 1 192 ? -22.986 0.172 18.791 1.00 94.38 192 LYS A O 1
ATOM 1601 N N . ASP A 1 193 ? -23.442 2.278 19.398 1.00 91.94 193 ASP A N 1
ATOM 1602 C CA . ASP A 1 193 ? -24.372 1.895 20.458 1.00 91.94 193 ASP A CA 1
ATOM 1603 C C . ASP A 1 193 ? -25.776 1.556 19.915 1.00 91.94 193 ASP A C 1
ATOM 1605 O O . ASP A 1 193 ? -26.090 1.739 18.733 1.00 91.94 193 ASP A O 1
ATOM 1609 N N . ILE A 1 194 ? -26.659 1.103 20.810 1.00 90.62 194 ILE A N 1
ATOM 1610 C CA . ILE A 1 194 ? -28.057 0.763 20.492 1.00 90.62 194 ILE A CA 1
ATOM 1611 C C . ILE A 1 194 ? -28.900 1.965 20.027 1.00 90.62 194 ILE A C 1
ATOM 1613 O O . ILE A 1 194 ? -29.985 1.786 19.477 1.00 90.62 194 ILE A O 1
ATOM 1617 N N . PHE A 1 195 ? -28.415 3.192 20.226 1.00 90.25 195 PHE A N 1
ATOM 1618 C CA . PHE A 1 195 ? -29.045 4.436 19.781 1.00 90.25 195 PHE A CA 1
ATOM 1619 C C . PHE A 1 195 ? -28.417 4.974 18.490 1.00 90.25 195 PHE A C 1
ATOM 1621 O O . PHE A 1 195 ? -28.678 6.117 18.102 1.00 90.25 195 PHE A O 1
ATOM 1628 N N . ASN A 1 196 ? -27.623 4.152 17.798 1.00 88.94 196 ASN A N 1
ATOM 1629 C CA . ASN A 1 196 ? -26.894 4.494 16.583 1.00 88.94 196 ASN A CA 1
ATOM 1630 C C . ASN A 1 196 ? -25.833 5.597 16.751 1.00 88.94 196 ASN A C 1
ATOM 1632 O O . ASN A 1 196 ? -25.434 6.205 15.752 1.00 88.94 196 ASN A O 1
ATOM 1636 N N . LYS A 1 197 ? -25.357 5.855 17.972 1.00 94.62 197 LYS A N 1
ATOM 1637 C CA . LYS A 1 197 ? -24.254 6.786 18.224 1.00 94.62 197 LYS A CA 1
ATOM 1638 C C . LYS A 1 197 ? -22.921 6.065 18.126 1.00 94.62 197 LYS A C 1
ATOM 1640 O O . LYS A 1 197 ? -22.750 4.969 18.653 1.00 94.62 197 LYS A O 1
ATOM 1645 N N . TRP A 1 198 ? -21.969 6.714 17.470 1.00 97.25 198 TRP A N 1
ATOM 1646 C CA . TRP A 1 198 ? -20.612 6.205 17.334 1.00 97.25 198 TRP A CA 1
ATOM 1647 C C . TRP A 1 198 ? -19.733 6.699 18.477 1.00 97.25 198 TRP A C 1
ATOM 1649 O O . TRP A 1 198 ? -19.811 7.869 18.864 1.00 97.25 198 TRP A O 1
ATOM 1659 N N . SER A 1 199 ? -18.873 5.819 18.978 1.00 97.69 199 SER A N 1
ATOM 1660 C CA . SER A 1 199 ? -17.888 6.128 20.011 1.00 97.69 199 SER A CA 1
ATOM 1661 C C . SER A 1 199 ? -16.536 5.515 19.674 1.00 97.69 199 SER A C 1
ATOM 1663 O O . SER A 1 199 ? -16.468 4.380 19.207 1.00 97.69 199 SER A O 1
ATOM 1665 N N . TYR A 1 200 ? -15.473 6.279 19.897 1.00 98.19 200 TYR A N 1
ATOM 1666 C CA . TYR A 1 200 ? -14.089 5.852 19.737 1.00 98.19 200 TYR A CA 1
ATOM 1667 C C . TYR A 1 200 ? -13.419 5.777 21.106 1.00 98.19 200 TYR A C 1
ATOM 1669 O O . TYR A 1 200 ? -13.580 6.694 21.914 1.00 98.19 200 TYR A O 1
ATOM 1677 N N . LYS A 1 201 ? -12.643 4.720 21.345 1.00 98.06 201 LYS A N 1
ATOM 1678 C CA . LYS A 1 201 ? -11.818 4.556 22.548 1.00 98.06 201 LYS A CA 1
ATOM 1679 C C . LYS A 1 201 ? -10.454 3.994 22.192 1.00 98.06 201 LYS A C 1
ATOM 1681 O O . LYS A 1 201 ? -10.392 3.117 21.335 1.00 98.06 201 LYS A O 1
ATOM 1686 N N . ASP A 1 202 ? -9.406 4.421 22.886 1.00 97.00 202 ASP A N 1
ATOM 1687 C CA . ASP A 1 202 ? -8.070 3.839 22.742 1.00 97.00 202 ASP A CA 1
ATOM 1688 C C . ASP A 1 202 ? -7.322 3.626 24.065 1.00 97.00 202 ASP A C 1
ATOM 1690 O O . ASP A 1 202 ? -7.749 4.068 25.134 1.00 97.00 202 ASP A O 1
ATOM 1694 N N . SER A 1 203 ? -6.205 2.903 23.978 1.00 95.81 203 SER A N 1
ATOM 1695 C CA . SER A 1 203 ? -5.286 2.590 25.080 1.00 95.81 203 SER A CA 1
ATOM 1696 C C . SER A 1 203 ? -4.562 3.806 25.649 1.00 95.81 203 SER A C 1
ATOM 1698 O O . SER A 1 203 ? -4.150 3.774 26.807 1.00 95.81 203 SER A O 1
ATOM 1700 N N . SER A 1 204 ? -4.461 4.892 24.881 1.00 93.44 204 SER A N 1
ATOM 1701 C CA . SER A 1 204 ? -3.928 6.178 25.341 1.00 93.44 204 SER A CA 1
ATOM 1702 C C . SER A 1 204 ? -4.936 6.974 26.188 1.00 93.44 204 SER A C 1
ATOM 1704 O O . SER A 1 204 ? -4.621 8.055 26.686 1.00 93.44 204 SER A O 1
ATOM 1706 N N . GLY A 1 205 ? -6.146 6.440 26.394 1.00 94.38 205 GLY A N 1
ATOM 1707 C CA . GLY A 1 205 ? -7.182 7.031 27.239 1.00 94.38 205 GLY A CA 1
ATOM 1708 C C . GLY A 1 205 ? -8.093 8.020 26.512 1.00 94.38 205 GLY A C 1
ATOM 1709 O O . GLY A 1 205 ? -8.929 8.657 27.158 1.00 94.38 205 GLY A O 1
ATOM 1710 N N . ASN A 1 206 ? -7.984 8.151 25.186 1.00 96.25 206 ASN A N 1
ATOM 1711 C CA . ASN A 1 206 ? -8.926 8.965 24.430 1.00 96.25 206 ASN A CA 1
ATOM 1712 C C . ASN A 1 206 ? -10.291 8.274 24.399 1.00 96.25 206 ASN A C 1
ATOM 1714 O O . ASN A 1 206 ? -10.401 7.080 24.124 1.00 96.25 206 ASN A O 1
ATOM 1718 N N . ASN A 1 207 ? -11.348 9.047 24.643 1.00 97.06 207 ASN A N 1
ATOM 1719 C CA . ASN A 1 207 ? -12.730 8.590 24.570 1.00 97.06 207 ASN A CA 1
ATOM 1720 C C . ASN A 1 207 ? -13.577 9.676 23.900 1.00 97.06 207 ASN A C 1
ATOM 1722 O O . ASN A 1 207 ? -13.761 10.759 24.458 1.00 97.06 207 ASN A O 1
ATOM 1726 N N . LEU A 1 208 ? -14.055 9.405 22.688 1.00 96.94 208 LEU A N 1
ATOM 1727 C CA . LEU A 1 208 ? -14.810 10.353 21.874 1.00 96.94 208 LEU A CA 1
ATOM 1728 C C . LEU A 1 208 ? -16.197 9.797 21.585 1.00 96.94 208 LEU A C 1
ATOM 1730 O O . LEU A 1 208 ? -16.332 8.662 21.142 1.00 96.94 208 LEU A O 1
ATOM 1734 N N . GLU A 1 209 ? -17.217 10.631 21.741 1.00 96.69 209 GLU A N 1
ATOM 1735 C CA . GLU A 1 209 ? -18.576 10.333 21.295 1.00 96.69 209 GLU A CA 1
ATOM 1736 C C . GLU A 1 209 ? -18.976 11.286 20.173 1.00 96.69 209 GLU A C 1
ATOM 1738 O O . GLU A 1 209 ? -18.748 12.500 20.233 1.00 96.69 209 GLU A O 1
ATOM 1743 N N . PHE A 1 210 ? -19.603 10.746 19.132 1.00 96.31 210 PHE A N 1
ATOM 1744 C CA . PHE A 1 210 ? -19.992 11.517 17.962 1.00 96.31 210 PHE A CA 1
ATOM 1745 C C . PHE A 1 210 ? -21.503 11.714 17.922 1.00 96.31 210 PHE A C 1
ATOM 1747 O O . PHE A 1 210 ? -22.283 10.766 17.844 1.00 96.31 210 PHE A O 1
ATOM 1754 N N . SER A 1 211 ? -21.934 12.978 17.877 1.00 94.38 211 SER A N 1
ATOM 1755 C CA . SER A 1 211 ? -23.310 13.286 17.478 1.00 94.38 211 SER A CA 1
ATOM 1756 C C . SER A 1 211 ? -23.567 12.810 16.043 1.00 94.38 211 SER A C 1
ATOM 1758 O O . SER A 1 211 ? -22.663 12.857 15.205 1.00 94.38 211 SER A O 1
ATOM 1760 N N . ASN A 1 212 ? -24.817 12.473 15.706 1.00 93.62 212 ASN A N 1
ATOM 1761 C CA . ASN A 1 212 ? -25.200 12.083 14.339 1.00 93.62 212 ASN A CA 1
ATOM 1762 C C . ASN A 1 212 ? -24.762 13.114 13.281 1.00 93.62 212 ASN A C 1
ATOM 1764 O O . ASN A 1 212 ? -24.355 12.759 12.175 1.00 93.62 212 ASN A O 1
ATOM 1768 N N . LYS A 1 213 ? -24.804 14.410 13.625 1.00 95.69 213 LYS A N 1
ATOM 1769 C CA . LYS A 1 213 ? -24.360 15.498 12.742 1.00 95.69 213 LYS A CA 1
ATOM 1770 C C . LYS A 1 213 ? -22.846 15.474 12.526 1.00 95.69 213 LYS A C 1
ATOM 1772 O O . LYS A 1 213 ? -22.406 15.674 11.396 1.00 95.69 213 LYS A O 1
ATOM 1777 N N . SER A 1 214 ? -22.066 15.262 13.586 1.00 95.56 214 SER A N 1
ATOM 1778 C CA . SER A 1 214 ? -20.604 15.162 13.507 1.00 95.56 214 SER A CA 1
ATOM 1779 C C . SER A 1 214 ? -20.186 13.918 12.731 1.00 95.56 214 SER A C 1
ATOM 1781 O O . SER A 1 214 ? -19.370 14.021 11.820 1.00 95.56 214 SER A O 1
ATOM 1783 N N . TRP A 1 215 ? -20.813 12.777 13.023 1.00 96.56 215 TRP A N 1
ATOM 1784 C CA . TRP A 1 215 ? -20.553 11.516 12.336 1.00 96.56 215 TRP A CA 1
ATOM 1785 C C . TRP A 1 215 ? -20.812 11.616 10.832 1.00 96.56 215 TRP A C 1
ATOM 1787 O O . TRP A 1 215 ? -19.948 11.292 10.025 1.00 96.56 215 TRP A O 1
ATOM 1797 N N . ARG A 1 216 ? -21.958 12.181 10.431 1.00 95.81 216 ARG A N 1
ATOM 1798 C CA . ARG A 1 216 ? -22.281 12.382 9.011 1.00 95.81 216 ARG A CA 1
ATOM 1799 C C . ARG A 1 216 ? -21.237 13.226 8.276 1.00 95.81 216 ARG A C 1
ATOM 1801 O O . ARG A 1 216 ? -20.964 12.957 7.115 1.00 95.81 216 ARG A O 1
ATOM 1808 N N . LYS A 1 217 ? -20.644 14.228 8.933 1.00 96.94 217 LYS A N 1
ATOM 1809 C CA . LYS A 1 217 ? -19.563 15.029 8.333 1.00 96.94 217 LYS A CA 1
ATOM 1810 C C . LYS A 1 217 ? -18.275 14.227 8.149 1.00 96.94 217 LYS A C 1
ATOM 1812 O O . LYS A 1 217 ? -17.579 14.449 7.165 1.00 96.94 217 LYS A O 1
ATOM 1817 N N . LEU A 1 218 ? -17.955 13.328 9.082 1.00 96.75 218 LEU A N 1
ATOM 1818 C CA . LEU A 1 218 ? -16.813 12.422 8.950 1.00 96.75 218 LEU A CA 1
ATOM 1819 C C . LEU A 1 218 ? -17.040 11.451 7.788 1.00 96.75 218 LEU A C 1
ATOM 1821 O O . LEU A 1 218 ? -16.202 11.379 6.898 1.00 96.75 218 LEU A O 1
ATOM 1825 N N . MET A 1 219 ? -18.217 10.827 7.719 1.00 96.44 219 MET A N 1
ATOM 1826 C CA . MET A 1 219 ? -18.599 9.957 6.600 1.00 96.44 219 MET A CA 1
ATOM 1827 C C . MET A 1 219 ? -18.568 10.683 5.250 1.00 96.44 219 MET A C 1
ATOM 1829 O O . MET A 1 219 ? -18.098 10.123 4.277 1.00 96.44 219 MET A O 1
ATOM 1833 N N . GLN A 1 220 ? -19.010 11.943 5.175 1.00 96.25 220 GLN A N 1
ATOM 1834 C CA . GLN A 1 220 ? -18.925 12.738 3.939 1.00 96.25 220 GLN A CA 1
ATOM 1835 C C . GLN A 1 220 ? -17.489 13.032 3.497 1.00 96.25 220 GLN A C 1
ATOM 1837 O O . GLN A 1 220 ? -17.256 13.279 2.318 1.00 96.25 220 GLN A O 1
ATOM 1842 N N . ARG A 1 221 ? -16.549 13.091 4.443 1.00 96.31 221 ARG A N 1
ATOM 1843 C CA . ARG A 1 221 ? -15.149 13.409 4.162 1.00 96.31 221 ARG A CA 1
ATOM 1844 C C . ARG A 1 221 ? -14.334 12.175 3.806 1.00 96.31 221 ARG A C 1
ATOM 1846 O O . ARG A 1 221 ? -13.438 12.289 2.981 1.00 96.31 221 ARG A O 1
ATOM 1853 N N . HIS A 1 222 ? -14.595 11.075 4.496 1.00 93.81 222 HIS A N 1
ATOM 1854 C CA . HIS A 1 222 ? -13.805 9.857 4.396 1.00 93.81 222 HIS A CA 1
ATOM 1855 C C . HIS A 1 222 ? -14.524 8.854 3.485 1.00 93.81 222 HIS A C 1
ATOM 1857 O O . HIS A 1 222 ? -14.031 8.544 2.422 1.00 93.81 222 HIS A O 1
ATOM 1863 N N . GLY A 1 223 ? -15.783 8.523 3.758 1.00 92.94 223 GLY A N 1
ATOM 1864 C CA . GLY A 1 223 ? -16.613 7.717 2.852 1.00 92.94 223 GLY A CA 1
ATOM 1865 C C . GLY A 1 223 ? -17.124 6.451 3.520 1.00 92.94 223 GLY A C 1
ATOM 1866 O O . GLY A 1 223 ? -18.280 6.083 3.314 1.00 92.94 223 GLY A O 1
ATOM 1867 N N . SER A 1 224 ? -16.322 5.864 4.408 1.00 92.75 224 SER 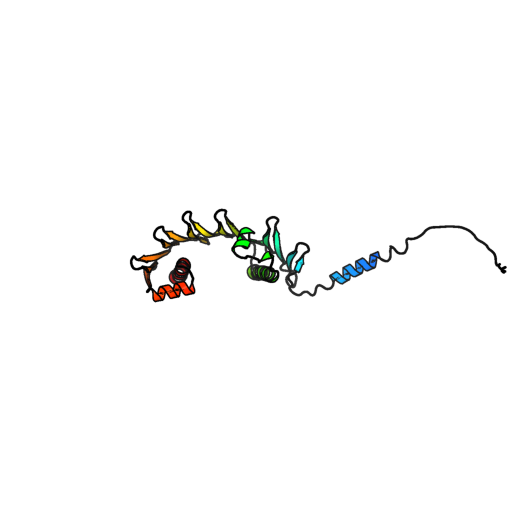A N 1
ATOM 1868 C CA . SER A 1 224 ? -16.704 4.717 5.231 1.00 92.75 224 SER A CA 1
ATOM 1869 C C . SER A 1 224 ? -16.311 4.900 6.701 1.00 92.75 224 SER A C 1
ATOM 1871 O O . SER A 1 224 ? -15.529 5.787 7.053 1.00 92.75 224 SER A O 1
ATOM 1873 N N . ASP A 1 225 ? -16.880 4.081 7.582 1.00 94.56 225 ASP A N 1
ATOM 1874 C CA . ASP A 1 225 ? -16.535 4.071 9.001 1.00 94.56 225 ASP A CA 1
ATOM 1875 C C . ASP A 1 225 ? -15.148 3.458 9.252 1.00 94.56 225 ASP A C 1
ATOM 1877 O O . ASP A 1 225 ? -14.465 3.909 10.173 1.00 94.56 225 ASP A O 1
ATOM 1881 N N . GLU A 1 226 ? -14.675 2.545 8.395 1.00 92.56 226 GLU A N 1
ATOM 1882 C CA . GLU A 1 226 ? -13.281 2.075 8.391 1.00 92.56 226 GLU A CA 1
ATOM 1883 C C . GLU A 1 226 ? -12.301 3.218 8.144 1.00 92.56 226 GLU A C 1
ATOM 1885 O O . GLU A 1 226 ? -11.332 3.370 8.886 1.00 92.56 226 GLU A O 1
ATOM 1890 N N . GLU A 1 227 ? -12.556 4.061 7.141 1.00 92.31 227 GLU A N 1
ATOM 1891 C CA . GLU A 1 227 ? -11.665 5.179 6.834 1.00 92.31 227 GLU A CA 1
ATOM 1892 C C . GLU A 1 227 ? -11.685 6.256 7.921 1.00 92.31 227 GLU A C 1
ATOM 1894 O O . GLU A 1 227 ? -10.647 6.841 8.250 1.00 92.31 227 GLU A O 1
ATOM 1899 N N . VAL A 1 228 ? -12.854 6.506 8.522 1.00 95.75 228 VAL A N 1
ATOM 1900 C CA . VAL A 1 228 ? -12.951 7.379 9.697 1.00 95.75 228 VAL A CA 1
ATOM 1901 C C . VAL A 1 228 ? -12.161 6.788 10.862 1.00 95.75 228 VAL A C 1
ATOM 1903 O O . VAL A 1 228 ? -11.429 7.522 11.529 1.00 95.75 228 VAL A O 1
ATOM 1906 N N . PHE A 1 229 ? -12.276 5.482 11.110 1.00 95.69 229 PHE A N 1
ATOM 1907 C CA . PHE A 1 229 ? -11.540 4.819 12.178 1.00 95.69 229 PHE A CA 1
ATOM 1908 C C . PHE A 1 229 ? -10.032 4.879 11.943 1.00 95.69 229 PHE A C 1
ATOM 1910 O O . PHE A 1 229 ? -9.308 5.336 12.824 1.00 95.69 229 PHE A O 1
ATOM 1917 N N . TYR A 1 230 ? -9.569 4.533 10.740 1.00 91.56 230 TYR A N 1
ATOM 1918 C CA . TYR A 1 230 ? -8.169 4.651 10.339 1.00 91.56 230 TYR A CA 1
ATOM 1919 C C . TYR A 1 230 ? -7.642 6.080 10.533 1.00 91.56 230 TYR A C 1
ATOM 1921 O O . TYR A 1 230 ? -6.565 6.282 11.097 1.00 91.56 230 TYR A O 1
ATOM 1929 N N . TYR A 1 231 ? -8.425 7.092 10.141 1.00 94.12 231 TYR A N 1
ATOM 1930 C CA . TYR A 1 231 ? -8.086 8.496 10.371 1.00 94.12 231 TYR A CA 1
ATOM 1931 C C . TYR A 1 231 ? -7.935 8.834 11.862 1.00 94.12 231 TYR A C 1
ATOM 1933 O O . TYR A 1 231 ? -6.969 9.502 12.238 1.00 94.12 231 TYR A O 1
ATOM 1941 N N . LEU A 1 232 ? -8.877 8.403 12.710 1.00 95.44 232 LEU A N 1
ATOM 1942 C CA . LEU A 1 232 ? -8.839 8.657 14.155 1.00 95.44 232 LEU A CA 1
ATOM 1943 C C . LEU A 1 232 ? -7.625 7.994 14.798 1.00 95.44 232 LEU A C 1
ATOM 1945 O O . LEU A 1 232 ? -6.868 8.661 15.495 1.00 95.44 232 LEU A O 1
ATOM 1949 N N . VAL A 1 233 ? -7.417 6.719 14.490 1.00 93.31 233 VAL A N 1
ATOM 1950 C CA . VAL A 1 233 ? -6.296 5.908 14.957 1.00 93.31 233 VAL A CA 1
ATOM 1951 C C . VAL A 1 233 ? -4.964 6.582 14.602 1.00 93.31 233 VAL A C 1
ATOM 1953 O O . VAL A 1 233 ? -4.177 6.894 15.493 1.00 93.31 233 VAL A O 1
ATOM 1956 N N . LYS A 1 234 ? -4.751 6.944 13.330 1.00 90.56 234 LYS A N 1
ATOM 1957 C CA . LYS A 1 234 ? -3.534 7.642 12.881 1.00 90.56 234 LYS A CA 1
ATOM 1958 C C . LYS A 1 234 ? -3.328 8.992 13.573 1.00 90.56 234 LYS A C 1
ATOM 1960 O O . LYS A 1 234 ? -2.205 9.387 13.873 1.00 90.56 234 LYS A O 1
ATOM 1965 N N . LYS A 1 235 ? -4.414 9.731 13.803 1.00 93.44 235 LYS A N 1
ATOM 1966 C CA . LYS A 1 235 ? -4.359 11.068 14.402 1.00 93.44 235 LYS A CA 1
ATOM 1967 C C . LYS A 1 235 ? -4.110 11.044 15.910 1.00 93.44 235 LYS A C 1
ATOM 1969 O O . LYS A 1 235 ? -3.482 11.971 16.413 1.00 93.44 235 LYS A O 1
ATOM 1974 N N . LEU A 1 236 ? -4.651 10.055 16.616 1.00 93.62 236 LEU A N 1
ATOM 1975 C CA . LEU A 1 236 ? -4.671 10.011 18.079 1.00 93.62 236 LEU A CA 1
ATOM 1976 C C . LEU A 1 236 ? -3.563 9.130 18.660 1.00 93.62 236 LEU A C 1
ATOM 1978 O O . LEU A 1 236 ? -3.033 9.472 19.710 1.00 93.62 236 LEU A O 1
ATOM 1982 N N . LEU A 1 237 ? -3.180 8.056 17.964 1.00 86.69 237 LEU A N 1
ATOM 1983 C CA . LEU A 1 237 ? -2.136 7.126 18.409 1.00 86.69 237 LEU A CA 1
ATOM 1984 C C . LEU A 1 237 ? -0.765 7.370 17.754 1.00 86.69 237 LEU A C 1
ATOM 1986 O O . LEU A 1 237 ? 0.206 6.736 18.147 1.00 86.69 237 LEU A O 1
ATOM 1990 N N . LEU A 1 238 ? -0.670 8.312 16.803 1.00 64.44 238 LEU A N 1
ATOM 1991 C CA . LEU A 1 238 ? 0.585 8.818 16.219 1.00 64.44 238 LEU A CA 1
ATOM 1992 C C . LEU A 1 238 ? 1.604 7.729 15.820 1.00 64.44 238 LEU A C 1
ATOM 1994 O O . LEU A 1 238 ? 2.778 7.813 16.190 1.00 64.44 238 LEU A O 1
ATOM 1998 N N . PHE A 1 239 ? 1.176 6.741 15.038 1.00 59.91 239 PHE A N 1
ATOM 1999 C CA . PHE A 1 239 ? 2.087 5.792 14.387 1.00 59.91 239 PHE A CA 1
ATOM 2000 C C . PHE A 1 239 ? 2.243 6.056 12.884 1.00 59.91 239 PHE A C 1
ATOM 2002 O O . PHE A 1 239 ? 1.347 6.690 12.271 1.00 59.91 239 PHE A O 1
#

pLDDT: mean 83.15, std 20.99, range [28.91, 98.69]

Secondary structure (DSSP, 8-state):
----------------------SHHHHHHHHHHHHHHHHHT------EEEE-TTS-EEEE-TTS--EEEEEE-TT--EEEEETTS-EEEE-HHHHHHHSTTTTT-HHHHHHHHHHHHHHHTT--S-EEEEEE-TTS-EEEEETTS-EEEEEE-TTS-EEEEEEETTEEEEEEE-TTS-EEEEESS-EEEEEE-TTS-EEEEETT--EEEE-HHHHHHHHHHSSSHHHHHHHHHHHHH--